Protein AF-A0A139WX53-F1 (afdb_monomer)

Solvent-accessible surface area (backbone atoms only — not comparable to full-atom values): 15415 Å² total; per-residue (Å²): 133,83,80,77,83,77,83,55,66,64,40,50,54,25,38,73,69,61,36,46,62,61,23,41,56,40,48,55,53,53,52,27,56,60,51,75,46,93,62,68,54,36,51,73,47,60,70,60,42,48,61,67,58,52,48,53,56,27,48,53,37,18,66,64,48,62,41,35,20,14,58,67,42,34,31,52,48,29,53,74,42,73,64,38,63,71,58,29,32,41,61,22,60,50,24,59,97,89,40,78,60,54,83,92,70,59,67,67,51,92,86,38,46,60,26,40,34,66,77,69,78,69,76,60,48,70,80,89,76,89,85,73,82,54,60,80,53,95,98,43,83,45,52,55,83,58,59,66,72,57,83,71,64,99,76,71,66,51,51,60,56,46,53,35,51,49,57,55,51,52,57,68,74,50,78,87,67,86,74,58,68,73,72,53,73,68,56,44,50,52,50,42,54,26,49,47,68,66,29,83,41,69,67,54,45,37,51,47,39,38,73,65,65,72,41,58,51,87,80,60,30,58,57,98,45,69,68,44,27,48,46,34,41,49,53,43,26,38,75,70,55,38,48,66,59,53,52,50,40,52,32,70,76,40,74,82,36,66,55,48,73,66,57,63,131

Structure (mmCIF, N/CA/C/O backbone):
data_AF-A0A139WX53-F1
#
_entry.id   AF-A0A139WX53-F1
#
loop_
_atom_site.group_PDB
_atom_site.id
_atom_site.type_symbol
_atom_site.label_atom_id
_atom_site.label_alt_id
_atom_site.label_comp_id
_atom_site.label_asym_id
_atom_site.label_entity_id
_atom_site.label_seq_id
_atom_site.pdbx_PDB_ins_code
_atom_site.Cartn_x
_atom_site.Cartn_y
_atom_site.Cartn_z
_atom_site.occupancy
_atom_site.B_iso_or_equiv
_atom_site.auth_seq_id
_atom_site.auth_comp_id
_atom_site.auth_asym_id
_atom_site.auth_atom_id
_atom_site.pdbx_PDB_model_num
ATOM 1 N N . MET A 1 1 ? -12.225 23.140 19.428 1.00 36.75 1 MET A N 1
ATOM 2 C CA . MET A 1 1 ? -13.019 22.680 18.271 1.00 36.75 1 MET A CA 1
ATOM 3 C C . MET A 1 1 ? -12.835 21.176 18.191 1.00 36.75 1 MET A C 1
ATOM 5 O O . MET A 1 1 ? -11.705 20.725 18.320 1.00 36.75 1 MET A O 1
ATOM 9 N N . THR A 1 2 ? -13.917 20.406 18.138 1.00 49.53 2 THR A N 1
ATOM 10 C CA . THR A 1 2 ? -13.875 18.938 18.060 1.00 49.53 2 THR A CA 1
ATOM 11 C C . THR A 1 2 ? -13.424 18.526 16.664 1.00 49.53 2 THR A C 1
ATOM 13 O O . THR A 1 2 ? -14.024 18.968 15.687 1.00 49.53 2 THR A O 1
ATOM 16 N N . ARG A 1 3 ? -12.358 17.722 16.577 1.00 59.75 3 ARG A N 1
ATOM 17 C CA . ARG A 1 3 ? -11.856 17.143 15.323 1.00 59.75 3 ARG A CA 1
ATOM 18 C C . ARG A 1 3 ? -13.005 16.403 14.635 1.00 59.75 3 ARG A C 1
ATOM 20 O O . ARG A 1 3 ? -13.667 15.588 15.275 1.00 59.75 3 ARG A O 1
ATOM 27 N N . GLN A 1 4 ? -13.281 16.743 13.380 1.00 65.25 4 GLN A N 1
ATOM 28 C CA . GLN A 1 4 ? -14.301 16.053 12.603 1.00 65.25 4 GLN A CA 1
ATOM 29 C C . GLN A 1 4 ? -13.784 14.650 12.284 1.00 65.25 4 GLN A C 1
ATOM 31 O O . GLN A 1 4 ? -12.706 14.503 11.714 1.00 65.25 4 GLN A O 1
ATOM 36 N N . GLU A 1 5 ? -14.529 13.629 12.697 1.00 81.00 5 GLU A N 1
ATOM 37 C CA . GLU A 1 5 ? -14.219 12.242 12.363 1.00 81.00 5 GLU A CA 1
ATOM 38 C C . GLU A 1 5 ? -14.326 12.064 10.843 1.00 81.00 5 GLU A C 1
ATOM 40 O O . GLU A 1 5 ? -15.333 12.429 10.224 1.00 81.00 5 GLU A O 1
ATOM 45 N N . ILE A 1 6 ? -13.249 11.581 10.227 1.00 91.75 6 ILE A N 1
ATOM 46 C CA . ILE A 1 6 ? -13.158 11.437 8.777 1.00 91.75 6 ILE A CA 1
ATOM 47 C C . ILE A 1 6 ? -13.767 10.095 8.379 1.00 91.75 6 ILE A C 1
ATOM 49 O O . ILE A 1 6 ? -13.322 9.041 8.819 1.00 91.75 6 ILE A O 1
ATOM 53 N N . ASP A 1 7 ? -14.788 10.129 7.523 1.00 93.38 7 ASP A N 1
ATOM 54 C CA . ASP A 1 7 ? -15.400 8.914 6.985 1.00 93.38 7 ASP A CA 1
ATOM 55 C C . ASP A 1 7 ? -14.562 8.338 5.832 1.00 93.38 7 ASP A C 1
ATOM 57 O O . ASP A 1 7 ? -14.540 8.877 4.720 1.00 93.38 7 ASP A O 1
ATOM 61 N N . TYR A 1 8 ? -13.907 7.207 6.098 1.00 95.50 8 TYR A N 1
ATOM 62 C CA . TYR A 1 8 ? -13.104 6.459 5.128 1.00 95.50 8 TYR A CA 1
ATOM 63 C C . TYR A 1 8 ? -13.896 5.394 4.351 1.00 95.50 8 TYR A C 1
ATOM 65 O O . TYR A 1 8 ? -13.337 4.743 3.467 1.00 95.50 8 TYR A O 1
ATOM 73 N N . THR A 1 9 ? -15.202 5.231 4.600 1.00 95.31 9 THR A N 1
ATOM 74 C CA . THR A 1 9 ? -16.042 4.170 4.003 1.00 95.31 9 THR A CA 1
ATOM 75 C C . THR A 1 9 ? -16.008 4.176 2.476 1.00 95.31 9 THR A C 1
ATOM 77 O O . THR A 1 9 ? -16.070 3.130 1.827 1.00 95.31 9 THR A O 1
ATOM 80 N N . ARG A 1 10 ? -15.940 5.362 1.860 1.00 97.00 10 ARG A N 1
ATOM 81 C CA . ARG A 1 10 ? -15.857 5.465 0.399 1.00 97.00 10 ARG A CA 1
ATOM 82 C C . ARG A 1 10 ? -14.511 4.971 -0.125 1.00 97.00 10 ARG A C 1
ATOM 84 O O . ARG A 1 10 ? -14.501 4.251 -1.119 1.00 97.00 10 ARG A O 1
ATOM 91 N N . LEU A 1 11 ? -13.413 5.346 0.531 1.00 97.31 11 LEU A N 1
ATOM 92 C CA . LEU A 1 11 ? -12.070 4.901 0.166 1.00 97.31 11 LEU A CA 1
ATOM 93 C C . LEU A 1 11 ? -11.960 3.375 0.288 1.00 97.31 11 LEU A C 1
ATOM 95 O O . LEU A 1 11 ? -11.557 2.720 -0.671 1.00 97.31 11 LEU A O 1
ATOM 99 N N . ASP A 1 12 ? -12.422 2.820 1.408 1.00 94.56 12 ASP A N 1
ATOM 100 C CA . ASP A 1 12 ? -12.493 1.377 1.658 1.00 94.56 12 ASP A CA 1
ATOM 101 C C . ASP A 1 12 ? -13.238 0.629 0.537 1.00 94.56 12 ASP A C 1
ATOM 103 O O . ASP A 1 12 ? -12.678 -0.258 -0.107 1.00 94.56 12 ASP A O 1
ATOM 107 N N . LYS A 1 13 ? -14.459 1.063 0.192 1.00 94.38 13 LYS A N 1
ATOM 108 C CA . LYS A 1 13 ? -15.255 0.455 -0.892 1.00 94.38 13 LYS A CA 1
ATOM 109 C C . LYS A 1 13 ? -14.573 0.523 -2.259 1.00 94.38 13 LYS A C 1
ATOM 111 O O . LYS A 1 13 ? -14.725 -0.399 -3.062 1.00 94.38 13 LYS A O 1
ATOM 116 N N . LEU A 1 14 ? -13.873 1.617 -2.564 1.00 96.12 14 LEU A N 1
ATOM 117 C CA . LEU A 1 14 ? -13.170 1.777 -3.840 1.00 96.12 14 LEU A CA 1
ATOM 118 C C . LEU A 1 14 ? -11.957 0.847 -3.927 1.00 96.12 14 LEU A C 1
ATOM 120 O O . LEU A 1 14 ? -11.764 0.203 -4.960 1.00 96.12 14 LEU A O 1
ATOM 124 N N . LEU A 1 15 ? -11.188 0.737 -2.842 1.00 91.75 15 LEU A N 1
ATOM 125 C CA . LEU A 1 15 ? -10.043 -0.165 -2.747 1.00 91.75 15 LEU A CA 1
ATOM 126 C C . LEU A 1 15 ? -10.478 -1.635 -2.792 1.00 91.75 15 LEU A C 1
ATOM 128 O O . LEU A 1 15 ? -9.936 -2.399 -3.590 1.00 91.75 15 LEU A O 1
ATOM 132 N N . ALA A 1 16 ? -11.525 -2.007 -2.048 1.00 85.12 16 ALA A N 1
ATOM 133 C CA . ALA A 1 16 ? -12.119 -3.345 -2.077 1.00 85.12 16 ALA A CA 1
ATOM 134 C C . ALA A 1 16 ? -12.593 -3.755 -3.480 1.00 85.12 16 ALA A C 1
ATOM 136 O O . ALA A 1 16 ? -12.463 -4.910 -3.882 1.00 85.12 16 ALA A O 1
ATOM 137 N N . ALA A 1 17 ? -13.119 -2.800 -4.250 1.00 90.31 17 ALA A N 1
ATOM 138 C CA . ALA A 1 17 ? -13.552 -3.015 -5.626 1.00 90.31 17 ALA A CA 1
ATOM 139 C C . ALA A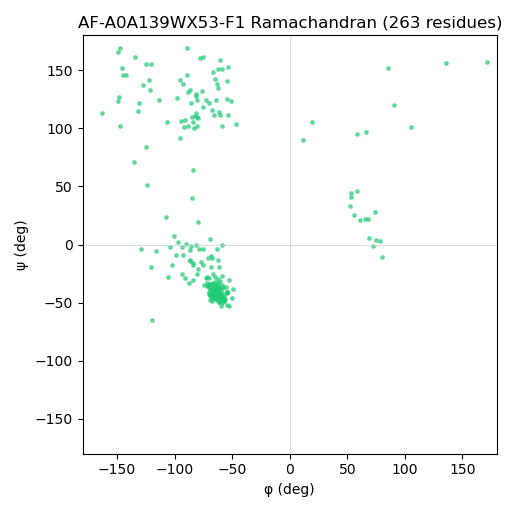 1 17 ? -12.404 -2.978 -6.657 1.00 90.31 17 ALA A C 1
ATOM 141 O O . ALA A 1 17 ? -12.667 -3.101 -7.854 1.00 90.31 17 ALA A O 1
ATOM 142 N N . GLY A 1 18 ? -11.152 -2.756 -6.236 1.00 87.25 18 GLY A N 1
ATOM 143 C CA . GLY A 1 18 ? -10.002 -2.615 -7.133 1.00 87.25 18 GLY A CA 1
ATOM 144 C C . GLY A 1 18 ? -10.072 -1.378 -8.036 1.00 87.25 18 GLY A C 1
ATOM 145 O O . GLY A 1 18 ? -9.441 -1.341 -9.094 1.00 87.25 18 GLY A O 1
ATOM 146 N N . LYS A 1 19 ? -10.846 -0.355 -7.654 1.00 95.75 19 LYS A N 1
ATOM 147 C CA . LYS A 1 19 ? -10.972 0.911 -8.391 1.00 95.75 19 LYS A CA 1
ATOM 148 C C . LYS A 1 19 ? -9.838 1.861 -8.013 1.00 95.75 19 LYS A C 1
ATOM 150 O O . LYS A 1 19 ? -10.062 2.926 -7.448 1.00 95.75 19 LYS A O 1
ATOM 155 N N . TRP A 1 20 ? -8.611 1.462 -8.339 1.00 93.81 20 TRP A N 1
ATOM 156 C CA . TRP A 1 20 ? -7.374 2.112 -7.891 1.00 93.81 20 TRP A CA 1
ATOM 157 C C . TRP A 1 20 ? -7.301 3.608 -8.203 1.00 93.81 20 TRP A C 1
ATOM 159 O O . TRP A 1 20 ? -6.892 4.388 -7.352 1.00 93.81 20 TRP A O 1
ATOM 169 N N . LYS A 1 21 ? -7.748 4.017 -9.394 1.00 93.62 21 LYS A N 1
ATOM 170 C CA . LYS A 1 21 ? -7.779 5.430 -9.794 1.00 93.62 21 LYS A CA 1
ATOM 171 C C . LYS A 1 21 ? -8.763 6.257 -8.968 1.00 93.62 21 LYS A C 1
ATOM 173 O O . LYS A 1 21 ? -8.435 7.349 -8.523 1.00 93.62 21 LYS A O 1
ATOM 178 N N . ASP A 1 22 ? -9.963 5.732 -8.749 1.00 92.00 22 ASP A N 1
ATOM 179 C CA . ASP A 1 22 ? -10.980 6.425 -7.958 1.00 92.00 22 ASP A CA 1
ATOM 180 C C . ASP A 1 22 ? -10.558 6.488 -6.480 1.00 92.00 22 ASP A C 1
ATOM 182 O O . ASP A 1 22 ? -10.771 7.502 -5.817 1.00 92.00 22 ASP A O 1
ATOM 186 N N . ALA A 1 23 ? -9.938 5.418 -5.967 1.00 95.50 23 ALA A N 1
ATOM 187 C CA . ALA A 1 23 ? -9.393 5.356 -4.612 1.00 95.50 23 ALA A CA 1
ATOM 188 C C . ALA A 1 23 ? -8.253 6.363 -4.400 1.00 95.50 23 ALA A C 1
ATOM 190 O O . ALA A 1 23 ? -8.179 7.002 -3.354 1.00 95.50 23 ALA A O 1
ATOM 191 N N . ASP A 1 24 ? -7.388 6.543 -5.396 1.00 94.50 24 ASP A N 1
ATOM 192 C CA . ASP A 1 24 ? -6.322 7.547 -5.388 1.00 94.50 24 ASP A CA 1
ATOM 193 C C . ASP A 1 24 ? -6.888 8.971 -5.266 1.00 94.50 24 ASP A C 1
ATOM 195 O O . ASP A 1 24 ? -6.519 9.728 -4.367 1.00 94.50 24 ASP A O 1
ATOM 199 N N . GLN A 1 25 ? -7.899 9.299 -6.073 1.00 90.75 25 GLN A N 1
ATOM 200 C CA . GLN A 1 25 ? -8.594 10.586 -5.981 1.00 90.75 25 GLN A CA 1
ATOM 201 C C . GLN A 1 25 ? -9.331 10.771 -4.649 1.00 90.75 25 GLN A C 1
ATOM 203 O O . GLN A 1 25 ? -9.354 11.874 -4.098 1.00 90.75 25 GLN A O 1
ATOM 208 N N . GLU A 1 26 ? -9.959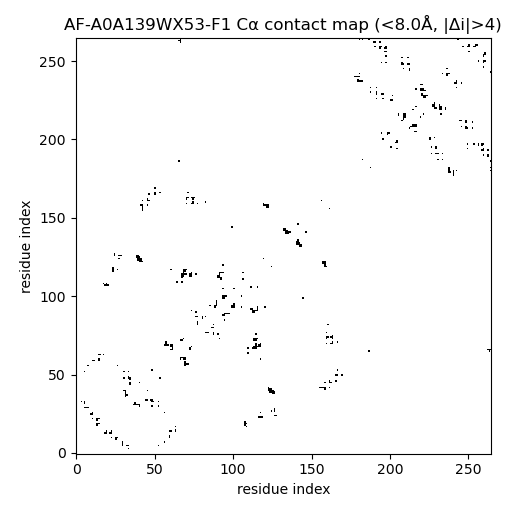 9.716 -4.125 1.00 93.94 26 GLU A N 1
ATOM 209 C CA . GLU A 1 26 ? -10.626 9.764 -2.823 1.00 93.94 26 GLU A CA 1
ATOM 210 C C . GLU A 1 26 ? -9.620 9.935 -1.681 1.00 93.94 26 GLU A C 1
ATOM 212 O O . GLU A 1 26 ? -9.907 10.665 -0.736 1.00 93.94 26 GLU A O 1
ATOM 217 N N . THR A 1 27 ? -8.422 9.356 -1.802 1.00 94.31 27 THR A N 1
ATOM 218 C CA . THR A 1 27 ? -7.328 9.516 -0.833 1.00 94.31 27 THR A CA 1
ATOM 219 C C . THR A 1 27 ? -6.970 10.992 -0.658 1.00 94.31 27 THR A C 1
ATOM 221 O O . THR A 1 27 ? -6.928 11.487 0.467 1.00 94.31 27 THR A O 1
ATOM 224 N N . ILE A 1 28 ? -6.824 11.737 -1.759 1.00 88.44 28 ILE A N 1
ATOM 225 C CA . ILE A 1 28 ? -6.567 13.186 -1.709 1.00 88.44 28 ILE A CA 1
ATOM 226 C C . ILE A 1 28 ? -7.717 13.918 -0.998 1.00 88.44 28 ILE A C 1
ATOM 228 O O . ILE A 1 28 ? -7.476 14.780 -0.154 1.00 88.44 28 ILE A O 1
ATOM 232 N N . LYS A 1 29 ? -8.974 13.553 -1.285 1.00 89.31 29 LYS A N 1
ATOM 233 C CA . LYS A 1 29 ? -10.156 14.184 -0.671 1.00 89.31 29 LYS A CA 1
ATOM 234 C C . LYS A 1 29 ? -10.238 13.948 0.833 1.00 89.31 29 LYS A C 1
ATOM 236 O O . LYS A 1 29 ? -10.573 14.878 1.562 1.00 89.31 29 LYS A O 1
ATOM 241 N N . VAL A 1 30 ? -9.967 12.732 1.309 1.00 92.38 30 VAL A N 1
ATOM 242 C CA . VAL A 1 30 ? -9.995 12.449 2.753 1.00 92.38 30 VAL A CA 1
ATOM 243 C C . VAL A 1 30 ? -8.822 13.108 3.471 1.00 92.38 30 VAL A C 1
ATOM 245 O O . VAL A 1 30 ? -9.025 13.644 4.554 1.00 92.38 30 VAL A O 1
ATOM 248 N N . MET A 1 31 ? -7.639 13.184 2.848 1.00 89.81 31 MET A N 1
ATOM 249 C CA . MET A 1 31 ? -6.496 13.911 3.415 1.00 89.81 31 MET A CA 1
ATOM 250 C C . MET A 1 31 ? -6.774 15.410 3.521 1.00 89.81 31 MET A C 1
ATOM 252 O O . MET A 1 31 ? -6.494 15.993 4.561 1.00 89.81 31 MET A O 1
ATOM 256 N N . LEU A 1 32 ? -7.382 16.016 2.494 1.00 87.62 32 LEU A N 1
ATOM 257 C CA . LEU A 1 32 ? -7.831 17.413 2.512 1.00 87.62 32 LEU A CA 1
ATOM 258 C C . LEU A 1 32 ? -8.815 17.683 3.661 1.00 87.62 32 LEU A C 1
ATOM 260 O O . LEU A 1 32 ? -8.628 18.629 4.421 1.00 87.62 32 LEU A O 1
ATOM 264 N N . LYS A 1 33 ? -9.818 16.813 3.843 1.00 90.19 33 LYS A N 1
ATOM 265 C CA . LYS A 1 33 ? -10.764 16.916 4.967 1.00 90.19 33 LYS A CA 1
ATOM 266 C C . LYS A 1 33 ? -10.076 16.755 6.324 1.00 90.19 33 LYS A C 1
ATOM 268 O O . LYS A 1 33 ? -10.403 17.485 7.251 1.00 90.19 33 LYS A O 1
ATOM 273 N N . ALA A 1 34 ? -9.130 15.824 6.438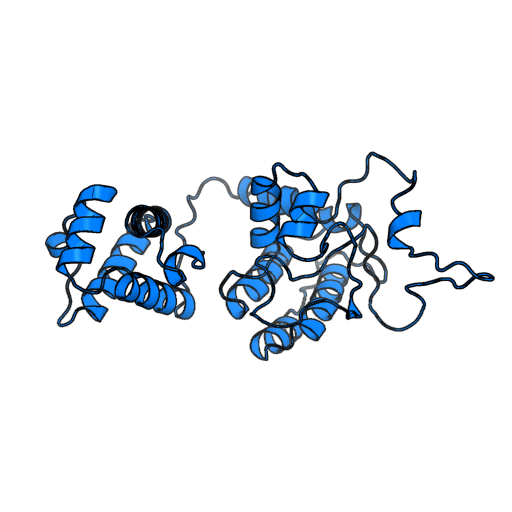 1.00 90.25 34 ALA A N 1
ATOM 274 C CA . ALA A 1 34 ? -8.415 15.547 7.682 1.00 90.25 34 ALA A CA 1
ATOM 275 C C . ALA A 1 34 ? -7.549 16.726 8.154 1.00 90.25 34 ALA A C 1
ATOM 277 O O . ALA A 1 34 ? -7.339 16.886 9.354 1.00 90.25 34 ALA A O 1
ATOM 278 N N . VAL A 1 35 ? -7.080 17.563 7.224 1.00 88.69 35 VAL A N 1
ATOM 279 C CA . VAL A 1 35 ? -6.330 18.794 7.526 1.00 88.69 35 VAL A CA 1
ATOM 280 C C . VAL A 1 35 ? -7.191 20.064 7.444 1.00 88.69 35 VAL A C 1
ATOM 282 O O . VAL A 1 35 ? -6.650 21.158 7.542 1.00 88.69 35 VAL A O 1
ATOM 285 N N . ASP A 1 36 ? -8.512 19.926 7.271 1.00 86.62 36 ASP A N 1
ATOM 286 C CA . ASP A 1 36 ? -9.491 21.019 7.123 1.00 86.62 36 ASP A CA 1
ATOM 287 C C . ASP A 1 36 ? -9.141 22.042 6.018 1.00 86.62 36 ASP A C 1
ATOM 289 O O . ASP A 1 36 ? -9.237 23.259 6.183 1.00 86.62 36 ASP A O 1
ATOM 293 N N . ILE A 1 37 ? -8.711 21.542 4.853 1.00 81.00 37 ILE A N 1
ATOM 294 C CA . ILE A 1 37 ? -8.357 22.354 3.678 1.00 81.00 37 ILE A CA 1
ATOM 295 C C . ILE A 1 37 ? -9.201 21.928 2.481 1.00 81.00 37 ILE A C 1
ATOM 297 O O . ILE A 1 37 ? -9.458 20.750 2.258 1.00 81.00 37 ILE A O 1
ATOM 301 N N . GLN A 1 38 ? -9.633 22.895 1.669 1.00 70.81 38 GLN A N 1
ATOM 302 C CA . GLN A 1 38 ? -10.570 22.629 0.570 1.00 70.81 38 GLN A CA 1
ATOM 303 C C . GLN A 1 38 ? -9.905 22.304 -0.769 1.00 70.81 38 GLN A C 1
ATOM 305 O O . GLN A 1 38 ? -10.494 21.598 -1.582 1.00 70.81 38 GLN A O 1
ATOM 310 N N . ASN A 1 39 ? -8.704 22.831 -1.015 1.00 66.38 39 ASN A N 1
ATOM 311 C CA . ASN A 1 39 ? -8.174 22.901 -2.376 1.00 66.38 39 ASN A CA 1
ATOM 312 C C . ASN A 1 39 ? -6.869 22.142 -2.549 1.00 66.38 39 ASN A C 1
ATOM 314 O O . ASN A 1 39 ? -6.811 21.204 -3.335 1.00 66.38 39 ASN A O 1
ATOM 318 N N . LEU A 1 40 ? -5.813 22.589 -1.872 1.00 67.94 40 LEU A N 1
ATOM 319 C CA . LEU A 1 40 ? -4.461 22.215 -2.244 1.00 67.94 40 LEU A CA 1
ATOM 320 C C . LEU A 1 40 ? -3.680 21.760 -1.029 1.00 67.94 40 LEU A C 1
ATOM 322 O O . LEU A 1 40 ? -3.417 22.550 -0.131 1.00 67.94 40 LEU A O 1
ATOM 326 N N . LEU A 1 41 ? -3.315 20.483 -1.036 1.00 70.69 41 LEU A N 1
ATOM 327 C CA . LEU A 1 41 ? -2.513 19.880 0.014 1.00 70.69 41 LEU A CA 1
ATOM 328 C C . LEU A 1 41 ? -1.039 20.237 -0.224 1.00 70.69 41 LEU A C 1
ATOM 330 O O . LEU A 1 41 ? -0.434 19.757 -1.187 1.00 70.69 41 LEU A O 1
ATOM 334 N N . SER A 1 42 ? -0.470 21.089 0.626 1.00 72.31 42 SER A N 1
ATOM 335 C CA . SER A 1 42 ? 0.963 21.382 0.626 1.00 72.31 42 SER A CA 1
ATOM 336 C C . SER A 1 42 ? 1.736 20.423 1.539 1.00 72.31 42 SER A C 1
ATOM 338 O O . SER A 1 42 ? 1.171 19.687 2.353 1.00 72.31 42 SER A O 1
ATOM 340 N N . SER A 1 43 ? 3.066 20.453 1.445 1.00 73.81 43 SER A N 1
ATOM 341 C CA . SER A 1 43 ? 3.945 19.735 2.374 1.00 73.81 43 SER A CA 1
ATOM 342 C C . SER A 1 43 ? 3.768 20.191 3.830 1.00 73.81 43 SER A C 1
ATOM 344 O O . SER A 1 43 ? 3.906 19.374 4.736 1.00 73.81 43 SER A O 1
ATOM 346 N N . ALA A 1 44 ? 3.423 21.460 4.070 1.00 76.94 44 ALA A N 1
ATOM 347 C CA . ALA A 1 44 ? 3.156 21.978 5.411 1.00 76.94 44 ALA A CA 1
ATOM 348 C C . ALA A 1 44 ? 1.826 21.455 5.977 1.00 76.94 44 ALA A C 1
ATOM 350 O O . ALA A 1 44 ? 1.736 21.146 7.163 1.00 76.94 44 ALA A O 1
ATOM 351 N N . ASP A 1 45 ? 0.812 21.291 5.130 1.00 81.62 45 ASP A N 1
ATOM 352 C CA . ASP A 1 45 ? -0.500 20.788 5.550 1.00 81.62 45 ASP A CA 1
ATOM 353 C C . ASP A 1 45 ? -0.434 19.313 5.940 1.00 81.62 45 ASP A C 1
ATOM 355 O O . ASP A 1 45 ? -1.039 18.889 6.921 1.00 81.62 45 ASP A O 1
ATOM 359 N N . LEU A 1 46 ? 0.400 18.534 5.247 1.00 82.50 46 LEU A N 1
ATOM 360 C CA . LEU A 1 46 ? 0.670 17.142 5.604 1.00 82.50 46 LEU A CA 1
ATOM 361 C C . LEU A 1 46 ? 1.236 16.969 7.018 1.00 82.50 46 LEU A C 1
ATOM 363 O O . LEU A 1 46 ? 1.013 15.927 7.634 1.00 82.50 46 LEU A O 1
ATOM 367 N N . LEU A 1 47 ? 1.933 17.972 7.562 1.00 84.12 47 LEU A N 1
ATOM 368 C CA . LEU A 1 47 ? 2.389 17.934 8.953 1.00 84.12 47 LEU A CA 1
ATOM 369 C C . LEU A 1 47 ? 1.219 17.988 9.943 1.00 84.12 47 LEU A C 1
ATOM 371 O O . LEU A 1 47 ? 1.356 17.453 11.043 1.00 84.12 47 LEU A O 1
ATOM 375 N N . GLN A 1 48 ? 0.075 18.556 9.553 1.00 87.31 48 GLN A N 1
ATOM 376 C CA . GLN A 1 48 ? -1.129 18.665 10.383 1.00 87.31 48 GLN A CA 1
ATOM 377 C C . GLN A 1 48 ? -2.005 17.409 10.348 1.00 87.31 48 GLN A C 1
ATOM 379 O O . GLN A 1 48 ? -2.816 17.218 11.252 1.00 87.31 48 GLN A O 1
ATOM 384 N N . LEU A 1 49 ? -1.827 16.534 9.348 1.00 89.06 49 LEU A N 1
ATOM 385 C CA . LEU A 1 49 ? -2.539 15.257 9.276 1.00 89.06 49 LEU A CA 1
ATOM 386 C C . LEU A 1 49 ? -2.319 14.480 10.586 1.00 89.06 49 LEU A C 1
ATOM 388 O O . LEU A 1 49 ? -1.234 14.521 11.156 1.00 89.06 49 LEU A O 1
ATOM 392 N N . SER A 1 50 ? -3.309 13.794 11.139 1.00 92.38 50 SER A N 1
ATOM 393 C CA . SER A 1 50 ? -3.045 13.034 12.367 1.00 92.38 50 SER A CA 1
ATOM 394 C C . SER A 1 50 ? -2.317 11.720 12.051 1.00 92.38 50 SER A C 1
ATOM 396 O O . SER A 1 50 ? -2.354 11.224 10.922 1.00 92.38 50 SER A O 1
ATOM 398 N N . CYS A 1 51 ? -1.669 11.126 13.055 1.00 90.50 51 CYS A N 1
ATOM 399 C CA . CYS A 1 51 ? -1.113 9.780 12.912 1.00 90.50 51 CYS A CA 1
ATOM 400 C C . CYS A 1 51 ? -2.194 8.727 12.662 1.00 90.50 51 CYS A C 1
ATOM 402 O O . CYS A 1 51 ? -1.985 7.813 11.877 1.00 90.50 51 CYS A O 1
ATOM 404 N N . GLU A 1 52 ? -3.353 8.885 13.295 1.00 91.44 52 GLU A N 1
ATOM 405 C CA . GLU A 1 52 ? -4.506 7.998 13.151 1.00 91.44 52 GLU A CA 1
ATOM 406 C C . GLU A 1 52 ? -5.060 8.011 11.721 1.00 91.44 52 GLU A C 1
ATOM 408 O O . GLU A 1 52 ? -5.259 6.955 11.124 1.00 91.44 52 GLU A O 1
ATOM 413 N N . ASP A 1 53 ? -5.230 9.198 11.136 1.00 94.00 53 ASP A N 1
ATOM 414 C CA . ASP A 1 53 ? -5.724 9.358 9.765 1.00 94.00 53 ASP A CA 1
ATOM 415 C C . ASP A 1 53 ? -4.719 8.801 8.757 1.00 94.00 53 ASP A C 1
ATOM 417 O O . ASP A 1 53 ? -5.078 8.039 7.859 1.00 94.00 53 ASP A O 1
ATOM 421 N N . LEU A 1 54 ? -3.435 9.141 8.927 1.00 93.56 54 LEU A N 1
ATOM 422 C CA . LEU A 1 54 ? -2.373 8.646 8.058 1.00 93.56 54 LEU A CA 1
ATOM 423 C C . LEU A 1 54 ? -2.256 7.118 8.125 1.00 93.56 54 LEU A C 1
ATOM 425 O O . LEU A 1 54 ? -2.106 6.477 7.085 1.00 93.56 54 LEU A O 1
ATOM 429 N N . HIS A 1 55 ? -2.354 6.540 9.324 1.00 93.25 55 HIS A N 1
ATOM 430 C CA . HIS A 1 55 ? -2.318 5.095 9.517 1.00 93.25 55 HIS A CA 1
ATOM 431 C C . HIS A 1 55 ? -3.537 4.412 8.897 1.00 93.25 55 HIS A C 1
ATOM 433 O O . HIS A 1 55 ? -3.369 3.436 8.176 1.00 93.25 55 HIS A O 1
ATOM 439 N N . THR A 1 56 ? -4.737 4.964 9.091 1.00 94.12 56 THR A N 1
ATOM 440 C CA . THR A 1 56 ? -5.979 4.418 8.520 1.00 94.12 56 THR A CA 1
ATOM 441 C C . THR A 1 56 ? -5.913 4.371 6.995 1.00 94.12 56 THR A C 1
ATOM 443 O O . THR A 1 56 ? -6.213 3.349 6.380 1.00 94.12 56 THR A O 1
ATOM 446 N N . ILE A 1 57 ? -5.471 5.464 6.365 1.00 95.81 57 ILE A N 1
ATOM 447 C CA . ILE A 1 57 ? -5.311 5.522 4.908 1.00 95.81 57 ILE A CA 1
ATOM 448 C C . ILE A 1 57 ? -4.261 4.506 4.443 1.00 95.81 57 ILE A C 1
ATOM 450 O O . ILE A 1 57 ? -4.505 3.764 3.491 1.00 95.81 57 ILE A O 1
ATOM 454 N N . ASP A 1 58 ? -3.102 4.464 5.101 1.00 95.38 58 ASP A N 1
ATOM 455 C CA . ASP A 1 58 ? -2.024 3.542 4.746 1.00 95.38 58 ASP A CA 1
ATOM 456 C C . ASP A 1 58 ? -2.445 2.072 4.866 1.00 95.38 58 ASP A C 1
ATOM 458 O O . ASP A 1 58 ? -2.188 1.275 3.964 1.00 95.38 58 ASP A O 1
ATOM 462 N N . GLU A 1 59 ? -3.129 1.721 5.952 1.00 90.75 59 GLU A N 1
ATOM 463 C CA . GLU A 1 59 ? -3.607 0.371 6.222 1.00 90.75 59 GLU A CA 1
ATOM 464 C C . GLU A 1 59 ? -4.623 -0.085 5.172 1.00 90.75 59 GLU A C 1
ATOM 466 O O . GLU A 1 59 ? -4.486 -1.180 4.629 1.00 90.75 59 GLU A O 1
ATOM 471 N N . LEU A 1 60 ? -5.585 0.768 4.801 1.00 93.38 60 LEU A N 1
ATOM 472 C CA . LEU A 1 60 ? -6.532 0.463 3.727 1.00 93.38 60 LEU A CA 1
ATOM 473 C C . LEU A 1 60 ? -5.800 0.150 2.413 1.00 93.38 60 LEU A C 1
ATOM 475 O O . LEU A 1 60 ? -6.070 -0.869 1.770 1.00 93.38 60 LEU A O 1
ATOM 479 N N . TRP A 1 61 ? -4.840 0.992 2.022 1.00 96.50 61 TRP A N 1
ATOM 480 C CA . TRP A 1 61 ? -4.059 0.769 0.806 1.00 96.50 61 TRP A CA 1
ATOM 481 C C . TRP A 1 61 ? -3.249 -0.523 0.866 1.00 96.50 61 TRP A C 1
ATOM 483 O O . TRP A 1 61 ? -3.280 -1.296 -0.097 1.00 96.50 61 TRP A O 1
ATOM 493 N N . ARG A 1 62 ? -2.570 -0.805 1.981 1.00 93.12 62 ARG A N 1
ATOM 494 C CA . ARG A 1 62 ? -1.795 -2.042 2.151 1.00 93.12 62 ARG A CA 1
ATOM 495 C C . ARG A 1 62 ? -2.686 -3.278 2.135 1.00 93.12 62 ARG A C 1
ATOM 497 O O . ARG A 1 62 ? -2.370 -4.228 1.421 1.00 93.12 62 ARG A O 1
ATOM 504 N N . ASN A 1 63 ? -3.815 -3.257 2.837 1.00 81.56 63 ASN A N 1
ATOM 505 C CA . ASN A 1 63 ? -4.706 -4.408 2.968 1.00 81.56 63 ASN A CA 1
ATOM 506 C C . ASN A 1 63 ? -5.256 -4.863 1.613 1.00 81.56 63 ASN A C 1
ATOM 508 O O . ASN A 1 63 ? -5.154 -6.040 1.267 1.00 81.56 63 ASN A O 1
ATOM 512 N N . TYR A 1 64 ? -5.781 -3.935 0.809 1.00 83.75 64 TYR A N 1
ATOM 513 C CA . TYR A 1 64 ? -6.376 -4.286 -0.484 1.00 83.75 64 TYR A CA 1
ATOM 514 C C . TYR A 1 64 ? -5.346 -4.511 -1.595 1.00 83.75 64 TYR A C 1
ATOM 516 O O . TYR A 1 64 ? -5.648 -5.172 -2.590 1.00 83.75 64 TYR A O 1
ATOM 524 N N . SER A 1 65 ? -4.128 -3.981 -1.445 1.00 81.12 65 SER A N 1
ATOM 525 C CA . SER A 1 65 ? -3.046 -4.152 -2.423 1.00 81.12 65 SER A CA 1
ATOM 526 C C . SER A 1 65 ? -2.067 -5.276 -2.095 1.00 81.12 65 SER A C 1
ATOM 528 O O . SER A 1 65 ? -1.106 -5.469 -2.843 1.00 81.12 65 SER A O 1
ATOM 530 N N . TYR A 1 66 ? -2.286 -6.013 -1.003 1.00 81.44 66 TYR A N 1
ATOM 531 C CA . TYR A 1 66 ? -1.361 -7.034 -0.502 1.00 81.44 66 TYR A CA 1
ATOM 532 C C . TYR A 1 66 ? 0.032 -6.458 -0.191 1.00 81.44 66 TYR A C 1
ATOM 534 O O . TYR A 1 66 ? 1.057 -6.968 -0.639 1.00 81.44 66 TYR A O 1
ATOM 542 N N . GLY A 1 67 ? 0.057 -5.314 0.498 1.00 79.44 67 GLY A N 1
ATOM 543 C CA . GLY A 1 67 ? 1.268 -4.587 0.892 1.00 79.44 67 GLY A CA 1
ATOM 544 C C . GLY A 1 67 ? 2.001 -3.882 -0.256 1.00 79.44 67 GLY A C 1
ATOM 545 O O . GLY A 1 67 ? 3.017 -3.219 -0.032 1.00 79.44 67 GLY A O 1
ATOM 546 N N . ARG A 1 68 ? 1.514 -3.994 -1.499 1.00 92.00 68 ARG A N 1
ATOM 547 C CA . ARG A 1 68 ? 2.188 -3.428 -2.678 1.00 92.00 68 ARG A CA 1
ATOM 548 C C . ARG A 1 68 ? 2.097 -1.911 -2.739 1.00 92.00 68 ARG A C 1
ATOM 550 O O . ARG A 1 68 ? 3.017 -1.282 -3.255 1.00 92.00 68 ARG A O 1
ATOM 557 N N . PHE A 1 69 ? 1.005 -1.336 -2.254 1.00 95.62 69 PHE A N 1
ATOM 558 C CA . PHE A 1 69 ? 0.705 0.093 -2.269 1.00 95.62 69 PHE A CA 1
ATOM 559 C C . PHE A 1 69 ? 0.512 0.606 -0.841 1.00 95.62 69 PHE A C 1
ATOM 561 O O . PHE A 1 69 ? 0.178 -0.166 0.055 1.00 95.62 69 PHE A O 1
ATOM 568 N N . GLY A 1 70 ? 0.729 1.904 -0.642 1.00 95.00 70 GLY A N 1
ATOM 569 C CA . GLY A 1 70 ? 0.681 2.547 0.674 1.00 95.00 70 GLY A CA 1
ATOM 570 C C . GLY A 1 70 ? 1.838 3.520 0.893 1.00 95.00 70 GLY A C 1
ATOM 571 O O . GLY A 1 70 ? 2.900 3.408 0.272 1.00 95.00 70 GLY A O 1
ATOM 572 N N . PHE A 1 71 ? 1.637 4.478 1.793 1.00 94.88 71 PHE A N 1
ATOM 573 C CA . PHE A 1 71 ? 2.634 5.484 2.150 1.00 94.88 71 PHE A CA 1
ATOM 574 C C . PHE A 1 71 ? 3.803 4.893 2.938 1.00 94.88 71 PHE A C 1
ATOM 576 O O . PHE A 1 71 ? 4.935 5.320 2.735 1.00 94.88 71 PHE A O 1
ATOM 583 N N . SER A 1 72 ? 3.573 3.888 3.782 1.00 93.50 72 SER A N 1
ATOM 584 C CA . SER A 1 72 ? 4.632 3.154 4.483 1.00 93.50 72 SER A CA 1
ATOM 585 C C . SER A 1 72 ? 5.492 2.345 3.511 1.00 93.50 72 SER A C 1
ATOM 587 O O . SER A 1 72 ? 6.723 2.386 3.590 1.00 93.50 72 SER A O 1
ATOM 589 N N . THR A 1 73 ? 4.872 1.707 2.514 1.00 92.56 73 THR A N 1
ATOM 590 C CA . THR A 1 73 ? 5.582 1.039 1.415 1.00 92.56 73 THR A CA 1
ATOM 591 C C . THR A 1 73 ? 6.437 2.032 0.629 1.00 92.56 73 THR A C 1
ATOM 593 O O . THR A 1 73 ? 7.616 1.770 0.385 1.00 92.56 73 THR A O 1
ATOM 596 N N . GLN A 1 74 ? 5.891 3.200 0.279 1.00 94.94 74 GLN A N 1
ATOM 597 C CA . GLN A 1 74 ? 6.655 4.260 -0.382 1.00 94.94 74 GLN A CA 1
ATOM 598 C C . GLN A 1 74 ? 7.786 4.803 0.495 1.00 94.94 74 GLN A C 1
ATOM 600 O O . GLN A 1 74 ? 8.898 4.982 0.004 1.00 94.94 74 GLN A O 1
ATOM 605 N N . ALA A 1 75 ? 7.537 5.032 1.785 1.00 91.94 75 ALA A N 1
ATOM 606 C CA . ALA A 1 75 ? 8.532 5.536 2.723 1.00 91.94 75 ALA A CA 1
ATOM 607 C C . ALA A 1 75 ? 9.719 4.576 2.836 1.00 91.94 75 ALA A C 1
ATOM 609 O O . ALA A 1 75 ? 10.867 5.009 2.747 1.00 91.94 75 ALA A O 1
ATOM 610 N N . ARG A 1 76 ? 9.462 3.267 2.940 1.00 93.25 76 ARG A N 1
ATOM 611 C CA . ARG A 1 76 ? 10.512 2.241 2.931 1.00 93.25 76 ARG A CA 1
ATOM 612 C C . ARG A 1 76 ? 11.338 2.286 1.645 1.00 93.25 76 ARG A C 1
ATOM 614 O O . ARG A 1 76 ? 12.561 2.367 1.720 1.00 93.25 76 ARG A O 1
ATOM 621 N N . LEU A 1 77 ? 10.690 2.301 0.478 1.00 88.44 77 LEU A N 1
ATOM 622 C CA . LEU A 1 77 ? 11.387 2.390 -0.813 1.00 88.44 77 LEU A CA 1
ATOM 623 C C . LEU A 1 77 ? 12.207 3.680 -0.932 1.00 88.44 77 LEU A C 1
ATOM 625 O O . LEU A 1 77 ? 13.319 3.670 -1.449 1.00 88.44 77 LEU A O 1
ATOM 629 N N . PHE A 1 78 ? 11.692 4.793 -0.414 1.00 88.75 78 PHE A N 1
ATOM 630 C CA . PHE A 1 78 ? 12.414 6.059 -0.394 1.00 88.75 78 PHE A CA 1
ATOM 631 C C . PHE A 1 78 ? 13.680 5.985 0.475 1.00 88.75 78 PHE A C 1
ATOM 633 O O . PHE A 1 78 ? 14.712 6.535 0.092 1.00 88.75 78 PHE A O 1
ATOM 640 N N . GLN A 1 79 ? 13.646 5.272 1.607 1.00 86.25 79 GLN A N 1
ATOM 641 C CA . GLN A 1 79 ? 14.839 5.015 2.428 1.00 86.25 79 GLN A CA 1
ATOM 642 C C . GLN A 1 79 ? 15.844 4.095 1.724 1.00 86.25 79 GLN A C 1
ATOM 644 O O . GLN A 1 79 ? 17.041 4.381 1.746 1.00 86.25 79 GLN A O 1
ATOM 649 N N . GLU A 1 80 ? 15.372 3.023 1.080 1.00 88.44 80 GLU A N 1
ATOM 650 C CA . GLU A 1 80 ? 16.208 2.086 0.311 1.00 88.44 80 GLU A CA 1
ATOM 651 C C . GLU A 1 80 ? 16.962 2.807 -0.819 1.00 88.44 80 GLU A C 1
ATOM 653 O O . GLU A 1 80 ? 18.156 2.583 -1.020 1.00 88.44 80 GLU A O 1
ATOM 658 N N . GLU A 1 81 ? 16.309 3.773 -1.468 1.00 88.69 81 GLU A N 1
ATOM 659 C CA . GLU A 1 81 ? 16.910 4.657 -2.474 1.00 88.69 81 GLU A CA 1
ATOM 660 C C . GLU A 1 81 ? 17.733 5.808 -1.865 1.00 88.69 81 GLU A C 1
ATOM 662 O O . GLU A 1 81 ? 17.992 6.822 -2.516 1.00 88.69 81 GLU A O 1
ATOM 667 N N . ARG A 1 82 ? 18.153 5.687 -0.597 1.00 84.62 82 ARG A N 1
ATOM 668 C CA . ARG A 1 82 ? 18.954 6.677 0.150 1.00 84.62 82 ARG A CA 1
ATOM 669 C C . ARG A 1 82 ? 18.351 8.083 0.125 1.00 84.62 82 ARG A C 1
ATOM 671 O O . ARG A 1 82 ? 19.080 9.075 0.129 1.00 84.62 82 ARG A O 1
ATOM 678 N N . LYS A 1 83 ? 17.019 8.167 0.092 1.00 79.62 83 LYS A N 1
ATOM 679 C CA . LYS A 1 83 ? 16.239 9.408 -0.017 1.00 79.62 83 LYS A CA 1
ATOM 680 C C . LYS A 1 83 ? 16.511 10.201 -1.302 1.00 79.62 83 LYS A C 1
ATOM 682 O O . LYS A 1 83 ? 16.218 11.395 -1.372 1.00 79.62 83 LYS A O 1
ATOM 687 N N . VAL A 1 84 ? 17.043 9.556 -2.343 1.00 82.38 84 VAL A N 1
ATOM 688 C CA . VAL A 1 84 ? 17.214 10.168 -3.664 1.00 82.38 84 VAL A CA 1
ATOM 689 C C . VAL A 1 84 ? 15.877 10.121 -4.402 1.00 82.38 84 VAL A C 1
ATOM 691 O O . VAL A 1 84 ? 15.472 9.090 -4.934 1.00 82.38 84 VAL A O 1
ATOM 694 N N . TYR A 1 85 ? 15.182 11.262 -4.444 1.00 81.88 85 TYR A N 1
ATOM 695 C CA . TYR A 1 85 ? 13.821 11.373 -4.987 1.00 81.88 85 TYR A CA 1
ATOM 696 C C . TYR A 1 85 ? 13.677 10.845 -6.419 1.00 81.88 85 TYR A C 1
ATOM 698 O O . TYR A 1 85 ? 12.714 10.148 -6.727 1.00 81.88 85 TYR A O 1
ATOM 706 N N . TYR A 1 86 ? 14.646 11.138 -7.285 1.00 82.12 86 TYR A N 1
ATOM 707 C CA . TYR A 1 86 ? 14.632 10.703 -8.681 1.00 82.12 86 TYR A CA 1
ATOM 708 C C . TYR A 1 86 ? 14.691 9.180 -8.831 1.00 82.12 86 TYR A C 1
ATOM 710 O O . TYR A 1 86 ? 13.912 8.636 -9.612 1.00 82.12 86 TYR A O 1
ATOM 718 N N . ASN A 1 87 ? 15.548 8.512 -8.054 1.00 85.50 87 ASN A N 1
ATOM 719 C CA . ASN A 1 87 ? 15.671 7.054 -8.053 1.00 85.50 87 ASN A CA 1
ATOM 720 C C . ASN A 1 87 ? 14.408 6.406 -7.485 1.00 85.50 87 ASN A C 1
ATOM 722 O O . ASN A 1 87 ? 13.876 5.468 -8.067 1.00 85.50 87 ASN A O 1
ATOM 726 N N . PHE A 1 88 ? 13.874 6.962 -6.393 1.00 88.12 88 PHE A N 1
ATOM 727 C CA . PHE A 1 88 ? 12.588 6.540 -5.843 1.00 88.12 88 PHE A CA 1
ATOM 728 C C . PHE A 1 88 ? 11.468 6.635 -6.884 1.00 88.12 88 PHE A C 1
ATOM 730 O O . PHE A 1 88 ? 10.722 5.676 -7.064 1.00 88.12 88 PHE A O 1
ATOM 737 N N . CYS A 1 89 ? 11.374 7.751 -7.612 1.00 86.69 89 CYS A N 1
ATOM 738 C CA . CYS A 1 89 ? 10.352 7.932 -8.641 1.00 86.69 89 CYS A CA 1
ATOM 739 C C . CYS A 1 89 ? 10.502 6.934 -9.797 1.00 86.69 89 CYS A C 1
ATOM 741 O O . CYS A 1 89 ? 9.493 6.484 -10.333 1.00 86.69 89 CYS A O 1
ATOM 743 N N . GLU A 1 90 ? 11.723 6.551 -10.174 1.00 89.56 90 GLU A N 1
ATOM 744 C CA . GLU A 1 90 ? 11.942 5.460 -11.136 1.00 89.56 90 GLU A CA 1
ATOM 745 C C . GLU A 1 90 ? 11.533 4.103 -10.548 1.00 89.56 90 GLU A C 1
ATOM 747 O O . GLU A 1 90 ? 10.839 3.323 -11.200 1.00 89.56 90 GLU A O 1
ATOM 752 N N . ARG A 1 91 ? 11.877 3.848 -9.281 1.00 93.00 91 ARG A N 1
ATOM 753 C CA . ARG A 1 91 ? 11.566 2.608 -8.560 1.00 93.00 91 ARG A CA 1
ATOM 754 C C . ARG A 1 91 ? 10.065 2.342 -8.454 1.00 93.00 91 ARG A C 1
ATOM 756 O O . ARG A 1 91 ? 9.639 1.207 -8.662 1.00 93.00 91 ARG A O 1
ATOM 763 N N . VAL A 1 92 ? 9.274 3.372 -8.155 1.00 94.38 92 VAL A N 1
ATOM 764 C CA . VAL A 1 92 ? 7.807 3.269 -8.076 1.00 94.38 92 VAL A CA 1
ATOM 765 C C . VAL A 1 92 ? 7.127 3.454 -9.435 1.00 94.38 92 VAL A C 1
ATOM 767 O O . VAL A 1 92 ? 5.908 3.346 -9.528 1.00 94.38 92 VAL A O 1
ATOM 770 N N . GLY A 1 93 ? 7.884 3.711 -10.505 1.00 92.31 93 GLY A N 1
ATOM 771 C CA . GLY A 1 93 ? 7.360 3.855 -11.863 1.00 92.31 93 GLY A CA 1
ATOM 772 C C . GLY A 1 93 ? 6.618 5.163 -12.130 1.00 92.31 93 GLY A C 1
ATOM 773 O O . GLY A 1 93 ? 5.724 5.181 -12.964 1.00 92.31 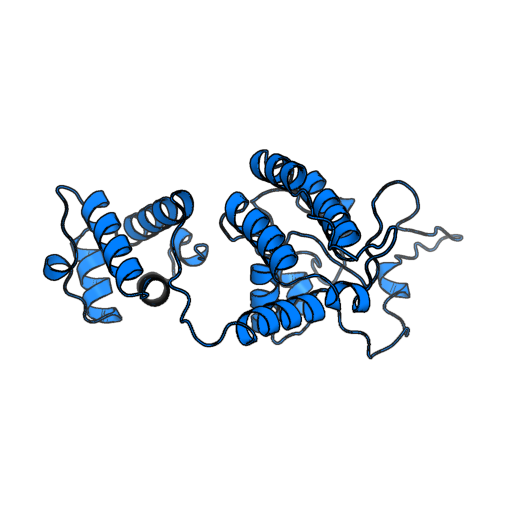93 GLY A O 1
ATOM 774 N N . TRP A 1 94 ? 6.953 6.246 -11.427 1.00 90.50 94 TRP A N 1
ATOM 775 C CA . TRP A 1 94 ? 6.530 7.615 -11.771 1.00 90.50 94 TRP A CA 1
ATOM 776 C C . TRP A 1 94 ? 7.488 8.284 -12.766 1.00 90.50 94 TRP A C 1
ATOM 778 O O . TRP A 1 94 ? 7.160 9.304 -13.375 1.00 90.50 94 TRP A O 1
ATOM 788 N N . ARG A 1 95 ? 8.673 7.693 -12.953 1.00 87.00 95 ARG A N 1
ATOM 789 C CA . ARG A 1 95 ? 9.613 8.022 -14.024 1.00 87.00 95 ARG A CA 1
ATOM 790 C C . ARG A 1 95 ? 10.000 6.768 -14.782 1.00 87.00 95 ARG A C 1
ATOM 792 O O . ARG A 1 95 ? 10.263 5.734 -14.175 1.00 87.00 95 ARG A O 1
ATOM 799 N N . VAL A 1 96 ? 10.054 6.868 -16.102 1.00 85.25 96 VAL A N 1
ATOM 800 C CA . VAL A 1 96 ? 10.464 5.773 -16.982 1.00 85.25 96 VAL A CA 1
ATOM 801 C C . VAL A 1 96 ? 11.507 6.321 -17.942 1.00 85.25 96 VAL A C 1
ATOM 803 O O . VAL A 1 96 ? 11.242 7.278 -18.661 1.00 85.25 96 VAL A O 1
ATOM 806 N N . ASN A 1 97 ? 12.704 5.729 -17.939 1.00 85.69 97 ASN A N 1
ATOM 807 C CA . ASN A 1 97 ? 13.836 6.161 -18.768 1.00 85.69 97 ASN A CA 1
ATOM 808 C C . ASN A 1 97 ? 14.176 7.657 -18.605 1.00 85.69 97 ASN A C 1
ATOM 810 O O . ASN A 1 97 ? 14.446 8.350 -19.582 1.00 85.69 97 ASN A O 1
ATOM 814 N N . GLY A 1 98 ? 14.135 8.167 -17.370 1.00 78.31 98 GLY A N 1
ATOM 815 C CA . GLY A 1 98 ? 14.406 9.572 -17.062 1.00 78.31 98 GLY A CA 1
ATOM 816 C C . GLY A 1 98 ? 13.247 10.546 -17.317 1.00 78.31 98 GLY A C 1
ATOM 817 O O . GLY A 1 98 ? 13.314 11.677 -16.828 1.00 78.31 98 GLY A O 1
ATOM 818 N N . GLU A 1 99 ? 12.173 10.122 -17.986 1.00 79.88 99 GLU A N 1
ATOM 819 C CA . GLU A 1 99 ? 11.004 10.957 -18.273 1.00 79.88 99 GLU A CA 1
ATOM 820 C C . GLU A 1 99 ? 9.898 10.772 -17.233 1.00 79.88 99 GLU A C 1
ATOM 822 O O . GLU A 1 99 ? 9.632 9.665 -16.761 1.00 79.88 99 GLU A O 1
ATOM 827 N N . TRP A 1 100 ? 9.235 11.871 -16.876 1.00 79.56 100 TRP A N 1
ATOM 828 C CA . TRP A 1 100 ? 8.062 11.851 -16.008 1.00 79.56 100 TRP A CA 1
ATOM 829 C C . TRP A 1 100 ? 6.837 11.367 -16.778 1.00 79.56 100 TRP A C 1
ATOM 831 O O . TRP A 1 100 ? 6.536 11.889 -17.851 1.00 79.56 100 TRP A O 1
ATOM 841 N N . ILE A 1 101 ? 6.096 10.421 -16.202 1.00 81.50 101 ILE A N 1
ATOM 842 C CA . ILE A 1 101 ? 4.805 10.015 -16.762 1.00 81.50 101 ILE A CA 1
ATOM 843 C C . ILE A 1 101 ? 3.679 10.822 -16.116 1.00 81.50 101 ILE A C 1
ATOM 845 O O . ILE A 1 101 ? 3.685 11.080 -14.914 1.00 81.50 101 ILE A O 1
ATOM 849 N N . GLY A 1 102 ? 2.711 11.255 -16.920 1.00 75.81 102 GLY A N 1
ATOM 850 C CA . GLY A 1 102 ? 1.554 11.991 -16.418 1.00 75.81 102 GLY A CA 1
ATOM 851 C C . GLY A 1 102 ? 0.552 11.082 -15.705 1.00 75.81 102 GLY A C 1
ATOM 852 O O . GLY A 1 102 ? 0.495 9.881 -15.961 1.00 75.81 102 GLY A O 1
ATOM 853 N N . TYR A 1 103 ? -0.325 11.674 -14.891 1.00 81.38 103 TYR A N 1
ATOM 854 C CA . TYR A 1 103 ? -1.392 10.968 -14.162 1.00 81.38 103 TYR A CA 1
ATOM 855 C C . TYR A 1 103 ? -2.221 10.019 -15.050 1.00 81.38 103 TYR A C 1
ATOM 857 O O . TYR A 1 103 ? -2.584 8.905 -14.678 1.00 81.38 103 TYR A O 1
ATOM 865 N N . ASN A 1 104 ? -2.483 10.450 -16.283 1.00 83.50 104 ASN A N 1
ATOM 866 C CA . ASN A 1 104 ? -3.275 9.727 -17.277 1.00 83.50 104 ASN A CA 1
ATOM 867 C C . ASN A 1 104 ? -2.573 8.452 -17.782 1.00 83.50 104 ASN A C 1
ATOM 869 O O . ASN A 1 104 ? -3.225 7.600 -18.379 1.00 83.50 104 ASN A O 1
ATOM 873 N N . GLN A 1 105 ? -1.255 8.363 -17.593 1.00 85.50 1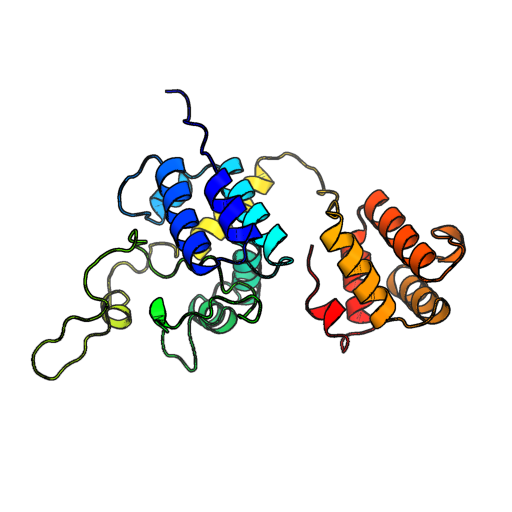05 GLN A N 1
ATOM 874 C CA . GLN A 1 105 ? -0.377 7.290 -18.060 1.00 85.50 105 GLN A CA 1
ATOM 875 C C . GLN A 1 105 ? 0.025 6.329 -16.930 1.00 85.50 105 GLN A C 1
ATOM 877 O O . GLN A 1 105 ? 0.732 5.357 -17.188 1.00 85.50 105 GLN A O 1
ATOM 882 N N . LEU A 1 106 ? -0.414 6.586 -15.692 1.00 88.38 106 LEU A N 1
ATOM 883 C CA . LEU A 1 106 ? -0.170 5.701 -14.555 1.00 88.38 106 LEU A CA 1
ATOM 884 C C . LEU A 1 106 ? -0.825 4.330 -14.760 1.00 88.38 106 LEU A C 1
ATOM 886 O O . LEU A 1 106 ? -1.862 4.190 -15.418 1.00 88.38 106 LEU A O 1
ATOM 890 N N . ASN A 1 107 ? -0.222 3.308 -14.156 1.00 91.75 107 ASN A N 1
ATOM 891 C CA . ASN A 1 107 ? -0.742 1.951 -14.182 1.00 91.75 107 ASN A CA 1
ATOM 892 C C . ASN A 1 107 ? -1.715 1.745 -13.013 1.00 91.75 107 ASN A C 1
ATOM 894 O O . ASN A 1 107 ? -1.315 1.506 -11.877 1.00 91.75 107 ASN A O 1
ATOM 898 N N . TRP A 1 108 ? -3.013 1.792 -13.310 1.00 93.81 108 TRP A N 1
ATOM 899 C CA . TRP A 1 108 ? -4.099 1.641 -12.335 1.00 93.81 108 TRP A CA 1
ATOM 900 C C . TRP A 1 108 ? -4.461 0.177 -12.047 1.00 93.81 108 TRP A C 1
ATOM 902 O O . TRP A 1 108 ? -5.638 -0.170 -11.971 1.00 93.81 108 TRP A O 1
ATOM 912 N N . THR A 1 109 ? -3.467 -0.707 -11.938 1.00 91.50 109 THR A N 1
ATOM 913 C CA . THR A 1 109 ? -3.669 -2.144 -11.686 1.00 91.50 109 THR A CA 1
ATOM 914 C C . THR A 1 109 ? -2.722 -2.658 -10.606 1.00 91.50 109 THR A C 1
ATOM 916 O O . THR A 1 109 ? -1.670 -2.073 -10.360 1.00 91.50 109 THR A O 1
ATOM 919 N N . LEU A 1 110 ? -3.036 -3.813 -10.010 1.00 82.44 110 LEU A N 1
ATOM 920 C CA . LEU A 1 110 ? -2.158 -4.480 -9.033 1.00 82.44 110 LEU A CA 1
ATOM 921 C C . LEU A 1 110 ? -0.784 -4.882 -9.600 1.00 82.44 110 LEU A C 1
ATOM 923 O O . LEU A 1 110 ? 0.162 -5.078 -8.837 1.00 82.44 110 LEU A O 1
ATOM 927 N N . ASN A 1 111 ? -0.655 -4.971 -10.927 1.00 86.81 111 ASN A N 1
ATOM 928 C CA . ASN A 1 111 ? 0.605 -5.287 -11.598 1.00 86.81 111 ASN A CA 1
ATOM 929 C C . ASN A 1 111 ? 1.550 -4.079 -11.697 1.00 86.81 111 ASN A C 1
ATOM 931 O O . ASN A 1 111 ? 2.669 -4.228 -12.189 1.00 86.81 111 ASN A O 1
ATOM 935 N N . ALA A 1 112 ? 1.129 -2.890 -11.252 1.00 92.94 112 ALA A N 1
ATOM 936 C CA . ALA A 1 112 ? 2.008 -1.731 -11.169 1.00 92.94 112 ALA A CA 1
ATOM 937 C C . ALA A 1 112 ? 3.196 -1.986 -10.215 1.00 92.94 112 ALA A C 1
ATOM 939 O O . ALA A 1 112 ? 3.120 -2.878 -9.356 1.00 92.94 112 ALA A O 1
ATOM 940 N N . PRO A 1 113 ? 4.304 -1.231 -10.350 1.00 95.19 113 PRO A N 1
ATOM 941 C CA . PRO A 1 113 ? 5.447 -1.342 -9.447 1.00 95.19 113 PRO A CA 1
ATOM 942 C C . PRO A 1 113 ? 5.056 -1.199 -7.970 1.00 95.19 113 PRO A C 1
ATOM 944 O O . PRO A 1 113 ? 4.078 -0.541 -7.622 1.00 95.19 113 PRO A O 1
ATOM 947 N N . VAL A 1 114 ? 5.831 -1.811 -7.077 1.00 92.81 114 VAL A N 1
ATOM 948 C CA . VAL A 1 114 ? 5.619 -1.652 -5.629 1.00 92.81 114 VAL A CA 1
ATOM 949 C C . VAL A 1 114 ? 5.812 -0.176 -5.261 1.00 92.81 114 VAL A C 1
ATOM 951 O O . VAL A 1 114 ? 6.747 0.464 -5.734 1.00 92.81 114 VAL A O 1
ATOM 954 N N . GLY A 1 115 ? 4.905 0.369 -4.451 1.00 91.94 115 GLY A N 1
ATOM 955 C CA . GLY A 1 115 ? 4.855 1.782 -4.081 1.00 91.94 115 GLY A CA 1
ATOM 956 C C . GLY A 1 115 ? 4.250 2.708 -5.140 1.00 91.94 115 GLY A C 1
ATOM 957 O O . GLY A 1 115 ? 4.211 3.912 -4.907 1.00 91.94 115 GLY A O 1
ATOM 958 N N . HIS A 1 116 ? 3.759 2.193 -6.276 1.00 96.06 116 HIS A N 1
ATOM 959 C CA . HIS A 1 116 ? 3.215 3.034 -7.354 1.00 96.06 116 HIS A CA 1
ATOM 960 C C . HIS A 1 116 ? 2.042 3.912 -6.905 1.00 96.06 116 HIS A C 1
ATOM 962 O O . HIS A 1 116 ? 1.907 5.038 -7.380 1.00 96.06 116 HIS A O 1
ATOM 968 N N . LEU A 1 117 ? 1.216 3.406 -5.987 1.00 95.69 117 LEU A N 1
ATOM 969 C CA . LEU A 1 117 ? 0.051 4.095 -5.441 1.00 95.69 117 LEU A CA 1
ATOM 970 C C . LEU A 1 117 ? 0.122 4.159 -3.902 1.00 95.69 117 LEU A C 1
ATOM 972 O O . LEU A 1 117 ? 0.769 3.293 -3.296 1.00 95.69 117 LEU A O 1
ATOM 976 N N . PRO A 1 118 ? -0.534 5.142 -3.259 1.00 95.31 118 PRO A N 1
ATOM 977 C CA . PRO A 1 118 ? -1.216 6.300 -3.861 1.00 95.31 118 PRO A CA 1
ATOM 978 C C . PRO A 1 118 ? -0.232 7.244 -4.566 1.00 95.31 118 PRO A C 1
ATOM 980 O O . PRO A 1 118 ? 0.887 7.447 -4.098 1.00 95.31 118 PRO A O 1
ATOM 983 N N . HIS A 1 119 ? -0.610 7.824 -5.698 1.00 89.44 119 HIS A N 1
ATOM 984 C CA . HIS A 1 119 ? 0.248 8.727 -6.450 1.00 89.44 119 HIS A CA 1
ATOM 985 C C . HIS A 1 119 ? 0.196 10.149 -5.881 1.00 89.44 119 HIS A C 1
ATOM 987 O O . HIS A 1 119 ? -0.790 10.863 -6.032 1.00 89.44 119 HIS A O 1
ATOM 993 N N . MET A 1 120 ? 1.300 10.584 -5.268 1.00 73.69 120 MET A N 1
ATOM 994 C CA . MET A 1 120 ? 1.423 11.909 -4.641 1.00 73.69 120 MET A CA 1
ATOM 995 C C . MET A 1 120 ? 2.614 12.693 -5.213 1.00 73.69 120 MET A C 1
ATOM 997 O O . MET A 1 120 ? 3.500 13.142 -4.479 1.00 73.69 120 MET A O 1
ATOM 1001 N N . GLN A 1 121 ? 2.700 12.805 -6.540 1.00 61.12 121 GLN A N 1
ATOM 1002 C CA . GLN A 1 121 ? 3.806 13.510 -7.188 1.00 61.12 121 GLN A CA 1
ATOM 1003 C C . GLN A 1 121 ? 3.591 15.036 -7.211 1.00 61.12 121 GLN A C 1
ATOM 1005 O O . GLN A 1 121 ? 2.596 15.527 -7.732 1.00 61.12 121 GLN A O 1
ATOM 1010 N N . GLY A 1 122 ? 4.599 15.783 -6.737 1.00 53.69 122 GLY A N 1
ATOM 1011 C CA . GLY A 1 122 ? 4.695 17.248 -6.846 1.00 53.69 122 GLY A CA 1
ATOM 1012 C C . GLY A 1 122 ? 3.977 18.023 -5.732 1.00 53.69 122 GLY A C 1
ATOM 1013 O O . GLY A 1 122 ? 3.013 17.542 -5.158 1.00 53.69 122 GLY A O 1
ATOM 1014 N N . ARG A 1 123 ? 4.465 19.234 -5.406 1.00 46.62 123 ARG A N 1
ATOM 1015 C CA . ARG A 1 123 ? 4.089 20.069 -4.231 1.00 46.62 123 ARG A CA 1
ATOM 1016 C C . ARG A 1 123 ? 2.605 20.462 -4.105 1.00 46.62 123 ARG A C 1
ATOM 1018 O O . ARG A 1 123 ? 2.254 21.162 -3.162 1.00 46.62 123 ARG A O 1
ATOM 1025 N N . TYR A 1 124 ? 1.761 20.048 -5.044 1.00 45.19 124 TYR A N 1
ATOM 1026 C CA . TYR A 1 124 ? 0.420 20.568 -5.257 1.00 45.19 124 TYR A CA 1
ATOM 1027 C C . TYR A 1 124 ? -0.489 19.443 -5.772 1.00 45.19 124 TYR A C 1
ATOM 1029 O O . TYR A 1 124 ? -0.433 19.080 -6.945 1.00 45.19 124 TYR A O 1
ATOM 1037 N N . LEU A 1 125 ? -1.319 18.882 -4.889 1.00 44.88 125 LEU A N 1
ATOM 1038 C CA . LEU A 1 125 ? -2.344 17.896 -5.243 1.00 44.88 125 LEU A CA 1
ATOM 1039 C C . LEU A 1 125 ? -3.664 18.599 -5.561 1.00 44.88 125 LEU A C 1
ATOM 1041 O O . LEU A 1 125 ? -4.335 19.095 -4.658 1.00 44.88 125 LEU A O 1
ATOM 1045 N N . PHE A 1 126 ? -4.036 18.647 -6.840 1.00 39.69 126 PHE A N 1
ATOM 1046 C CA . PHE A 1 126 ? -5.326 19.186 -7.270 1.00 39.69 126 PHE A CA 1
ATOM 1047 C C . PHE A 1 126 ? -6.402 18.089 -7.235 1.00 39.69 126 PHE A C 1
ATOM 1049 O O . PHE A 1 126 ? -6.177 17.008 -7.788 1.00 39.69 126 PHE A O 1
ATOM 1056 N N . PRO A 1 127 ? -7.593 18.338 -6.664 1.00 36.00 127 PRO A N 1
ATOM 1057 C CA . PRO A 1 127 ? -8.739 17.467 -6.870 1.00 36.00 127 PRO A CA 1
ATOM 1058 C C . PRO A 1 127 ? -9.139 17.560 -8.347 1.00 36.00 127 PRO A C 1
ATOM 1060 O O . PRO A 1 127 ? -9.552 18.610 -8.833 1.00 36.00 127 PRO A O 1
ATOM 1063 N N . ALA A 1 128 ? -8.936 16.476 -9.092 1.00 36.81 128 ALA A N 1
ATOM 1064 C CA . ALA A 1 128 ? -9.138 16.460 -10.532 1.00 36.81 128 ALA A CA 1
ATOM 1065 C C . ALA A 1 128 ? -10.595 16.772 -10.916 1.00 36.81 128 ALA A C 1
ATOM 1067 O O . ALA A 1 128 ? -11.475 15.956 -10.667 1.00 36.81 128 ALA A O 1
ATOM 1068 N N . GLU A 1 129 ? -10.804 17.909 -11.584 1.00 34.22 129 GLU A N 1
ATOM 1069 C CA . GLU A 1 129 ? -11.603 18.053 -12.806 1.00 34.22 129 GLU A CA 1
ATOM 1070 C C . GLU A 1 129 ? -11.264 19.395 -13.487 1.00 34.22 129 GLU A C 1
ATOM 1072 O O . GLU A 1 129 ? -11.551 20.467 -12.968 1.00 34.22 129 GLU A O 1
ATOM 1077 N N . GLY A 1 130 ? -10.648 19.318 -14.674 1.00 38.94 130 GLY A N 1
ATOM 1078 C CA . GLY A 1 130 ? -10.493 20.449 -15.593 1.00 38.94 130 GLY A CA 1
ATOM 1079 C C . GLY A 1 130 ? -9.220 21.294 -15.438 1.00 38.94 130 GLY A C 1
ATOM 1080 O O . GLY A 1 130 ? -9.041 22.002 -14.459 1.00 38.94 130 GLY A O 1
ATOM 1081 N N . ILE A 1 131 ? -8.444 21.334 -16.532 1.00 36.19 131 ILE A N 1
ATOM 1082 C CA . ILE A 1 131 ? -7.417 22.327 -16.925 1.00 36.19 131 ILE A CA 1
ATOM 1083 C C . ILE A 1 131 ? -5.935 21.889 -16.784 1.00 36.19 131 ILE A C 1
ATOM 1085 O O . ILE A 1 131 ? -5.308 21.956 -15.736 1.00 36.19 131 ILE A O 1
ATOM 1089 N N . MET A 1 132 ? -5.401 21.528 -17.963 1.00 33.84 132 MET A N 1
ATOM 1090 C CA . MET A 1 132 ? -4.040 21.694 -18.513 1.00 33.84 132 MET A CA 1
ATOM 1091 C C . MET A 1 132 ? -2.827 21.105 -17.775 1.00 33.84 132 MET A C 1
ATOM 1093 O O . MET A 1 132 ? -2.122 21.790 -17.046 1.00 33.84 132 MET A O 1
ATOM 1097 N N . THR A 1 133 ? -2.423 19.898 -18.184 1.00 36.38 133 THR A N 1
ATOM 1098 C CA . THR A 1 133 ? -1.032 19.426 -18.026 1.00 36.38 133 THR A CA 1
ATOM 1099 C C . THR A 1 133 ? -0.058 20.056 -19.038 1.00 36.38 133 THR A C 1
ATOM 1101 O O . THR A 1 133 ? 1.144 19.815 -18.960 1.00 36.38 133 THR A O 1
ATOM 1104 N N . SER A 1 134 ? -0.542 20.883 -19.978 1.00 34.16 134 SER A N 1
ATOM 1105 C CA . SER A 1 134 ? 0.297 21.589 -20.955 1.00 34.16 134 SER A CA 1
ATOM 1106 C C . SER A 1 134 ? -0.283 22.952 -21.353 1.00 34.16 134 SER A C 1
ATOM 1108 O O . SER A 1 134 ? -1.415 23.020 -21.839 1.00 34.16 134 SER A O 1
ATOM 1110 N N . LEU A 1 135 ? 0.515 24.018 -21.246 1.00 28.78 135 LEU A N 1
ATOM 1111 C CA . LEU A 1 135 ? 0.339 25.253 -22.020 1.00 28.78 135 LEU A CA 1
ATOM 1112 C C . LEU A 1 135 ? 0.962 25.026 -23.406 1.00 28.78 135 LEU A C 1
ATOM 1114 O O . LEU A 1 135 ? 2.176 24.865 -23.515 1.00 28.78 135 LEU A O 1
ATOM 1118 N N . ARG A 1 136 ? 0.152 25.004 -24.476 1.00 29.44 136 ARG A N 1
ATOM 1119 C CA . ARG A 1 136 ? 0.672 25.138 -25.848 1.00 29.44 136 ARG A CA 1
ATOM 1120 C C . ARG A 1 136 ? 0.818 26.624 -26.165 1.00 29.44 136 ARG A C 1
ATOM 1122 O O . ARG A 1 136 ? -0.183 27.305 -26.362 1.00 29.44 136 ARG A O 1
ATOM 1129 N N . LEU A 1 137 ? 2.054 27.104 -26.259 1.00 29.52 137 LEU A N 1
ATOM 1130 C CA . LEU A 1 137 ? 2.387 28.397 -26.858 1.00 29.52 137 LEU A CA 1
ATOM 1131 C C . LEU A 1 137 ? 3.199 28.122 -28.128 1.00 29.52 137 LEU A C 1
ATOM 1133 O O . LEU A 1 137 ? 4.182 27.391 -28.074 1.00 29.52 137 LEU A O 1
ATOM 1137 N N . ASN A 1 138 ? 2.733 28.649 -29.266 1.00 30.52 138 ASN A N 1
ATOM 1138 C CA . ASN A 1 138 ? 3.379 28.678 -30.588 1.00 30.52 138 ASN A CA 1
ATOM 1139 C C . ASN A 1 138 ? 4.630 27.789 -30.747 1.00 30.52 138 ASN A C 1
ATOM 1141 O O . ASN A 1 138 ? 5.759 28.235 -30.559 1.00 30.52 138 ASN A O 1
ATOM 1145 N N . SER A 1 139 ? 4.403 26.538 -31.164 1.00 30.50 139 SER A N 1
ATOM 1146 C CA . SER A 1 139 ? 5.404 25.505 -31.500 1.00 30.50 139 SER A CA 1
ATOM 1147 C C . SER A 1 139 ? 6.246 24.901 -30.363 1.00 30.50 139 SER A C 1
ATOM 1149 O O . SER A 1 139 ? 7.076 24.042 -30.645 1.00 30.50 139 SER A O 1
ATOM 1151 N N . PHE A 1 140 ? 5.981 25.224 -29.091 1.00 28.16 140 PHE A N 1
ATOM 1152 C CA . PHE A 1 140 ? 6.626 24.578 -27.940 1.00 28.16 140 PHE A CA 1
ATOM 1153 C C . PHE A 1 140 ? 5.590 23.919 -27.010 1.00 28.16 140 PHE A C 1
ATOM 1155 O O . PHE A 1 140 ? 4.567 24.517 -26.667 1.00 28.16 140 PHE A O 1
ATOM 1162 N N . VAL A 1 141 ? 5.842 22.670 -26.605 1.00 33.12 141 VAL A N 1
ATOM 1163 C CA .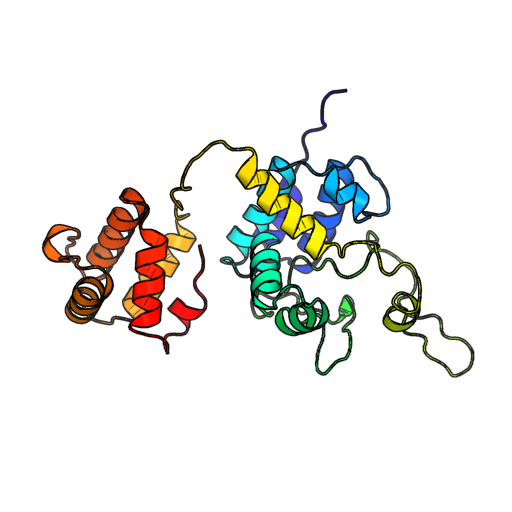 VAL A 1 141 ? 5.084 21.985 -25.545 1.00 33.12 141 VAL A CA 1
ATOM 1164 C C . VAL A 1 141 ? 5.856 22.192 -24.248 1.00 33.12 141 VAL A C 1
ATOM 1166 O O . VAL A 1 141 ? 6.913 21.600 -24.064 1.00 33.12 141 VAL A O 1
ATOM 1169 N N . LEU A 1 142 ? 5.353 23.046 -23.356 1.00 31.20 142 LEU A N 1
ATOM 1170 C CA . LEU A 1 142 ? 5.883 23.138 -21.997 1.00 31.20 142 LEU A CA 1
ATOM 1171 C C . LEU A 1 142 ? 5.220 22.053 -21.148 1.00 31.20 142 LEU A C 1
ATOM 1173 O O . LEU A 1 142 ? 4.053 22.180 -20.768 1.00 31.20 142 LEU A O 1
ATOM 1177 N N . ASN A 1 143 ? 5.970 20.992 -20.851 1.00 36.50 143 ASN A N 1
ATOM 1178 C CA . ASN A 1 143 ? 5.647 20.116 -19.734 1.00 36.50 143 ASN A CA 1
ATOM 1179 C C . ASN A 1 143 ? 5.866 20.920 -18.448 1.00 36.50 143 ASN A C 1
ATOM 1181 O O . ASN A 1 143 ? 6.985 21.313 -18.122 1.00 36.50 143 ASN A O 1
ATOM 1185 N N . LEU A 1 144 ? 4.797 21.170 -17.690 1.00 38.66 144 LEU A N 1
ATOM 1186 C CA . LEU A 1 144 ? 4.893 21.842 -16.385 1.00 38.66 144 LEU A CA 1
ATOM 1187 C C . LEU A 1 144 ? 5.735 21.038 -15.371 1.00 38.66 144 LEU A C 1
ATOM 1189 O O . LEU A 1 144 ? 6.176 21.595 -14.369 1.00 38.66 144 LEU A O 1
ATOM 1193 N N . GLY A 1 145 ? 6.025 19.767 -15.677 1.00 38.94 145 GLY A N 1
ATOM 1194 C CA . GLY A 1 145 ? 7.004 18.932 -14.983 1.00 38.94 145 GLY A CA 1
ATOM 1195 C C . GLY A 1 145 ? 8.468 19.361 -15.146 1.00 38.94 145 GLY A C 1
ATOM 1196 O O . GLY A 1 145 ? 9.290 18.876 -14.387 1.00 38.94 145 GLY A O 1
ATOM 1197 N N . ASP A 1 146 ? 8.800 20.282 -16.057 1.00 31.84 146 ASP A N 1
ATOM 1198 C CA . ASP A 1 146 ? 10.159 20.844 -16.173 1.00 31.84 146 ASP A CA 1
ATOM 1199 C C . ASP A 1 146 ? 10.238 22.285 -15.637 1.00 31.84 146 ASP A C 1
ATOM 1201 O O . ASP A 1 146 ? 11.266 22.709 -15.113 1.00 31.84 146 ASP A O 1
ATOM 1205 N N . VAL A 1 147 ? 9.135 23.043 -15.691 1.00 35.09 147 VAL A N 1
ATOM 1206 C CA . VAL A 1 147 ? 9.106 24.449 -15.241 1.00 35.09 147 VAL A CA 1
ATOM 1207 C C . VAL A 1 147 ? 8.883 24.568 -13.727 1.00 35.09 147 VAL A C 1
ATOM 1209 O O . VAL A 1 147 ? 9.423 25.478 -13.108 1.00 35.09 147 VAL A O 1
ATOM 1212 N N . ALA A 1 148 ? 8.159 23.635 -13.095 1.00 38.28 148 ALA A N 1
ATOM 1213 C CA . ALA A 1 148 ? 7.946 23.653 -11.640 1.00 38.28 148 ALA A CA 1
ATOM 1214 C C . ALA A 1 148 ? 9.177 23.209 -10.823 1.00 38.28 148 ALA A C 1
ATOM 1216 O O . ALA A 1 148 ? 9.261 23.501 -9.631 1.00 38.28 148 ALA A O 1
ATOM 1217 N N . PHE A 1 149 ? 10.139 22.524 -11.448 1.00 43.97 149 PHE A N 1
ATOM 1218 C CA . PHE A 1 149 ? 11.373 22.066 -10.795 1.00 43.97 149 PHE A CA 1
ATOM 1219 C C . PHE A 1 149 ? 12.565 22.995 -11.077 1.00 43.97 149 PHE A C 1
ATOM 1221 O O . PHE A 1 149 ? 13.611 22.878 -10.439 1.00 43.97 149 PHE A O 1
ATOM 1228 N N . GLY A 1 150 ? 12.396 23.956 -11.993 1.00 33.97 150 GLY A N 1
ATOM 1229 C CA . GLY A 1 150 ? 13.355 25.014 -12.277 1.00 33.97 150 GLY A CA 1
ATOM 1230 C C . GLY A 1 150 ? 13.213 26.183 -11.302 1.00 33.97 150 GLY A C 1
ATOM 1231 O O . GLY A 1 150 ? 12.372 27.057 -11.480 1.00 33.97 150 GLY A O 1
ATOM 1232 N N . ASN A 1 151 ? 14.096 26.227 -10.303 1.00 32.16 151 ASN A N 1
ATOM 1233 C CA . ASN A 1 151 ? 14.431 27.391 -9.463 1.00 32.16 151 ASN A CA 1
ATOM 1234 C C . ASN A 1 151 ? 13.447 27.850 -8.362 1.00 32.16 151 ASN A C 1
ATOM 1236 O O . ASN A 1 151 ? 13.765 28.812 -7.660 1.00 32.16 151 ASN A O 1
ATOM 1240 N N . ALA A 1 152 ? 12.328 27.168 -8.101 1.00 33.16 152 ALA A N 1
ATOM 1241 C CA . ALA A 1 152 ? 11.444 27.511 -6.976 1.00 33.16 152 ALA A CA 1
ATOM 1242 C C . ALA A 1 152 ? 11.729 26.670 -5.708 1.00 33.16 152 ALA A C 1
ATOM 1244 O O . ALA A 1 152 ? 11.154 25.610 -5.474 1.00 33.16 152 ALA A O 1
ATOM 1245 N N . VAL A 1 153 ? 12.601 27.221 -4.855 1.00 36.34 153 VAL A N 1
ATOM 1246 C CA . VAL A 1 153 ? 12.885 26.843 -3.453 1.00 36.34 153 VAL A CA 1
ATOM 1247 C C . VAL A 1 153 ? 13.530 25.463 -3.277 1.00 36.34 153 VAL A C 1
ATOM 1249 O O . VAL A 1 153 ? 12.863 24.443 -3.160 1.00 36.34 153 VAL A O 1
ATOM 1252 N N . ILE A 1 154 ? 14.856 25.450 -3.152 1.00 38.78 154 ILE A N 1
ATOM 1253 C CA . ILE A 1 154 ? 15.715 24.276 -2.889 1.00 38.78 154 ILE A CA 1
ATOM 1254 C C . ILE A 1 154 ? 15.430 23.622 -1.509 1.00 38.78 154 ILE A C 1
ATOM 1256 O O . ILE A 1 154 ? 15.962 22.561 -1.204 1.00 38.78 154 ILE A O 1
ATOM 1260 N N . ASN A 1 155 ? 14.541 24.205 -0.695 1.00 43.06 155 ASN A N 1
ATOM 1261 C CA . ASN A 1 155 ? 14.370 23.853 0.716 1.00 43.06 155 ASN A CA 1
ATOM 1262 C C . ASN A 1 155 ? 13.006 23.260 1.109 1.00 43.06 155 ASN A C 1
ATOM 1264 O O . ASN A 1 155 ? 12.877 22.858 2.263 1.00 43.06 155 ASN A O 1
ATOM 1268 N N . ASP A 1 156 ? 12.000 23.178 0.225 1.00 48.66 156 ASP A N 1
ATOM 1269 C CA . ASP A 1 156 ? 10.750 22.526 0.645 1.00 48.66 156 ASP A CA 1
ATOM 1270 C C . ASP A 1 156 ? 10.873 21.003 0.529 1.00 48.66 156 ASP A C 1
ATOM 1272 O O . ASP A 1 156 ? 11.218 20.489 -0.547 1.00 48.66 156 ASP A O 1
ATOM 1276 N N . PRO A 1 157 ? 10.533 20.266 1.597 1.00 64.88 157 PRO A N 1
ATOM 1277 C CA . PRO A 1 157 ? 10.528 18.817 1.569 1.00 64.88 157 PRO A CA 1
ATOM 1278 C C . PRO A 1 157 ? 9.494 18.307 0.558 1.00 64.88 157 PRO A C 1
ATOM 1280 O O . PRO A 1 157 ? 8.371 18.806 0.458 1.00 64.88 157 PRO A O 1
ATOM 1283 N N . THR A 1 158 ? 9.870 17.275 -0.198 1.00 75.62 158 THR A N 1
ATOM 1284 C CA . THR A 1 158 ? 8.934 16.518 -1.043 1.00 75.62 158 THR A CA 1
ATOM 1285 C C . THR A 1 158 ? 7.806 15.919 -0.192 1.00 75.62 158 THR A C 1
ATOM 1287 O O . THR A 1 158 ? 8.033 15.575 0.972 1.00 75.62 158 THR A O 1
ATOM 1290 N N . LEU A 1 159 ? 6.611 15.724 -0.765 1.00 80.31 159 LEU A N 1
ATOM 1291 C CA . LEU A 1 159 ? 5.491 15.099 -0.041 1.00 80.31 159 LEU A CA 1
ATOM 1292 C C . LEU A 1 159 ? 5.893 13.734 0.537 1.00 80.31 159 LEU A C 1
ATOM 1294 O O . LEU A 1 159 ? 5.614 13.461 1.701 1.00 80.31 159 LEU A O 1
ATOM 1298 N N . ILE A 1 160 ? 6.647 12.929 -0.224 1.00 83.69 160 ILE A N 1
ATOM 1299 C CA . ILE A 1 160 ? 7.154 11.641 0.263 1.00 83.69 160 ILE A CA 1
ATOM 1300 C C . ILE A 1 160 ? 8.094 11.802 1.460 1.00 83.69 160 ILE A C 1
ATOM 1302 O O . ILE A 1 160 ? 7.993 11.033 2.410 1.00 83.69 160 ILE A O 1
ATOM 1306 N N . SER A 1 161 ? 8.964 12.816 1.478 1.00 83.12 161 SER A N 1
ATOM 1307 C CA . SER A 1 161 ? 9.828 13.060 2.639 1.00 83.12 161 SER A CA 1
ATOM 1308 C C . SER A 1 161 ? 9.047 13.493 3.882 1.00 83.12 161 SER A C 1
ATOM 1310 O O . SER A 1 161 ? 9.373 13.031 4.972 1.00 83.12 161 SER A O 1
ATOM 1312 N N . VAL A 1 162 ? 7.987 14.299 3.728 1.00 86.50 162 VAL A N 1
ATOM 1313 C CA . VAL A 1 162 ? 7.121 14.693 4.853 1.00 86.50 162 VAL A CA 1
ATOM 1314 C C . VAL A 1 162 ? 6.338 13.500 5.382 1.00 86.50 162 VAL A C 1
ATOM 1316 O O . VAL A 1 162 ? 6.356 13.249 6.582 1.00 86.50 162 VAL A O 1
ATOM 1319 N N . LEU A 1 163 ? 5.696 12.731 4.499 1.00 87.75 163 LEU A N 1
ATOM 1320 C CA . LEU A 1 163 ? 4.945 11.535 4.882 1.00 87.75 163 LEU A CA 1
ATOM 1321 C C . LEU A 1 163 ? 5.851 10.488 5.534 1.00 87.75 163 LEU A C 1
ATOM 1323 O O . LEU A 1 163 ? 5.483 9.920 6.556 1.00 87.75 163 LEU A O 1
ATOM 1327 N N . SER A 1 164 ? 7.058 10.285 4.997 1.00 88.06 164 SER A N 1
ATOM 1328 C CA . SER A 1 164 ? 8.042 9.362 5.575 1.00 88.06 164 SER A CA 1
ATOM 1329 C C . SER A 1 164 ? 8.466 9.788 6.979 1.00 88.06 164 SER A C 1
ATOM 1331 O O . SER A 1 164 ? 8.542 8.948 7.871 1.00 88.06 164 SER A O 1
ATOM 1333 N N . GLN A 1 165 ? 8.744 11.082 7.183 1.00 88.12 165 GLN A N 1
ATOM 1334 C CA . GLN A 1 165 ? 9.117 11.598 8.501 1.00 88.12 165 GLN A CA 1
ATOM 1335 C C . GLN A 1 165 ? 7.957 11.463 9.483 1.00 88.12 165 GLN A C 1
ATOM 1337 O O . GLN A 1 165 ? 8.129 10.969 10.589 1.00 88.12 165 GLN A O 1
ATOM 1342 N N . LYS A 1 166 ? 6.754 11.827 9.046 1.00 89.69 166 LYS A N 1
ATOM 1343 C CA . LYS A 1 166 ? 5.558 11.760 9.869 1.00 89.69 166 LYS A CA 1
ATOM 1344 C C . LYS A 1 166 ? 5.227 10.340 10.306 1.00 89.69 166 LYS A C 1
ATOM 1346 O O . LYS A 1 166 ? 4.936 10.131 11.475 1.00 89.69 166 LYS A O 1
ATOM 1351 N N . LEU A 1 167 ? 5.329 9.365 9.400 1.00 88.56 167 LEU A N 1
ATOM 1352 C CA . LEU A 1 167 ? 5.198 7.948 9.744 1.00 88.56 167 LEU A CA 1
ATOM 1353 C C . LEU A 1 167 ? 6.214 7.543 10.823 1.00 88.56 167 LEU A C 1
ATOM 1355 O O . LEU A 1 167 ? 5.837 6.886 11.787 1.00 88.56 167 LEU A O 1
ATOM 1359 N N . ALA A 1 168 ? 7.471 7.989 10.723 1.00 86.75 168 ALA A N 1
ATOM 1360 C CA . ALA A 1 168 ? 8.483 7.725 11.749 1.00 86.75 168 ALA A CA 1
ATOM 1361 C C . ALA A 1 168 ? 8.153 8.388 13.107 1.00 86.75 168 ALA A C 1
ATOM 1363 O O . ALA A 1 168 ? 8.323 7.773 14.163 1.00 86.75 168 ALA A O 1
ATOM 1364 N N . ASP A 1 169 ? 7.627 9.613 13.095 1.00 86.06 169 ASP A N 1
ATOM 1365 C CA . ASP A 1 169 ? 7.236 10.345 14.307 1.00 86.06 169 ASP A CA 1
ATOM 1366 C C . ASP A 1 169 ? 6.016 9.704 14.997 1.00 86.06 169 ASP A C 1
ATOM 1368 O O . ASP A 1 169 ? 5.935 9.656 16.230 1.00 86.06 169 ASP A O 1
ATOM 1372 N N . CYS A 1 170 ? 5.091 9.142 14.212 1.00 81.81 170 CYS A N 1
ATOM 1373 C CA . CYS A 1 170 ? 3.938 8.395 14.717 1.00 81.81 170 CYS A CA 1
ATOM 1374 C C . CYS A 1 170 ? 4.341 7.139 15.503 1.00 81.81 170 CYS A C 1
ATOM 1376 O O . CYS A 1 170 ? 3.654 6.772 16.451 1.00 81.81 170 CYS A O 1
ATOM 1378 N N . HIS A 1 171 ? 5.476 6.517 15.169 1.00 66.44 171 HIS A N 1
ATOM 1379 C CA . HIS A 1 171 ? 6.033 5.395 15.933 1.00 66.44 171 HIS A CA 1
ATOM 1380 C C . HIS A 1 171 ? 6.808 5.838 17.183 1.00 66.44 171 HIS A C 1
ATOM 1382 O O . HIS A 1 171 ? 6.911 5.084 18.146 1.00 66.44 171 HIS A O 1
ATOM 1388 N N . SER A 1 172 ? 7.334 7.065 17.194 1.00 55.34 172 SER A N 1
ATOM 1389 C CA . SER A 1 172 ? 8.143 7.597 18.304 1.00 55.34 172 SER A CA 1
ATOM 1390 C C . SER A 1 172 ? 7.299 8.184 19.447 1.00 55.34 172 SER A C 1
ATOM 1392 O O . SER A 1 172 ? 7.801 8.403 20.546 1.00 55.34 172 SER A O 1
ATOM 1394 N N . SER A 1 173 ? 6.012 8.444 19.196 1.00 47.56 173 SER A N 1
ATOM 1395 C CA . SER A 1 173 ? 5.039 8.959 20.174 1.00 47.56 173 SER A CA 1
ATOM 1396 C C . SER A 1 173 ? 4.248 7.855 20.889 1.00 47.56 173 SER A C 1
ATOM 1398 O O . SER A 1 173 ? 3.586 8.114 21.894 1.00 47.56 173 SER A O 1
ATOM 1400 N N . THR A 1 174 ? 4.382 6.609 20.436 1.00 42.00 174 THR A N 1
ATOM 1401 C CA . THR A 1 174 ? 4.022 5.411 21.195 1.00 42.00 174 THR A CA 1
ATOM 1402 C C . THR A 1 174 ? 5.259 4.937 21.949 1.00 42.00 174 THR A C 1
ATOM 1404 O O . THR A 1 174 ? 6.154 4.344 21.352 1.00 42.00 174 THR A O 1
ATOM 1407 N N . GLY A 1 175 ? 5.348 5.237 23.249 1.00 35.19 175 GLY A N 1
ATOM 1408 C CA . GLY A 1 175 ? 6.370 4.645 24.114 1.00 35.19 175 GLY A CA 1
ATOM 1409 C C . GLY A 1 175 ? 6.357 3.124 23.955 1.00 35.19 175 GLY A C 1
ATOM 1410 O O . GLY A 1 175 ? 5.293 2.527 24.072 1.00 35.19 175 GLY A O 1
ATOM 1411 N N . GLU A 1 176 ? 7.517 2.571 23.598 1.00 40.44 176 GLU A N 1
ATOM 1412 C CA . GLU A 1 176 ? 7.848 1.149 23.450 1.00 40.44 176 GLU A CA 1
ATOM 1413 C C . GLU A 1 176 ? 6.665 0.185 23.289 1.00 40.44 176 GLU A C 1
ATOM 1415 O O . GLU A 1 176 ? 6.037 -0.251 24.251 1.00 40.44 176 GLU A O 1
ATOM 1420 N N . ASN A 1 177 ? 6.471 -0.293 22.064 1.00 36.28 177 ASN A N 1
ATOM 1421 C CA . ASN A 1 177 ? 6.214 -1.712 21.902 1.00 36.28 177 ASN A CA 1
ATOM 1422 C C . ASN A 1 177 ? 6.767 -2.131 20.546 1.00 36.28 177 ASN A C 1
ATOM 1424 O O . ASN A 1 177 ? 6.388 -1.569 19.518 1.00 36.28 177 ASN A O 1
ATOM 1428 N N . SER A 1 178 ? 7.666 -3.112 20.542 1.00 45.75 178 SER A N 1
ATOM 1429 C CA . SER A 1 178 ? 7.888 -3.961 19.378 1.00 45.75 178 SER A CA 1
ATOM 1430 C C . SER A 1 178 ? 6.507 -4.382 18.876 1.00 45.75 178 SER A C 1
ATOM 1432 O O . SER A 1 178 ? 5.822 -5.161 19.542 1.00 45.75 178 SER A O 1
ATOM 1434 N N . GLN A 1 179 ? 6.025 -3.776 17.790 1.00 47.91 179 GLN A N 1
ATOM 1435 C CA . GLN A 1 179 ? 4.716 -4.116 17.258 1.00 47.91 179 GLN A CA 1
ATOM 1436 C C . GLN A 1 179 ? 4.760 -5.595 16.886 1.00 47.91 179 GLN A C 1
ATOM 1438 O O . GLN A 1 179 ? 5.469 -5.976 15.956 1.00 47.91 179 GLN A O 1
ATOM 1443 N N . SER A 1 180 ? 4.022 -6.431 17.626 1.00 48.66 180 SER A N 1
ATOM 1444 C CA . SER A 1 180 ? 3.705 -7.776 17.170 1.00 48.66 180 SER A CA 1
ATOM 1445 C C . SER A 1 180 ? 2.964 -7.585 15.853 1.00 48.66 180 SER A C 1
ATOM 1447 O O . SER A 1 180 ? 1.804 -7.165 15.849 1.00 48.66 180 SER A O 1
ATOM 1449 N N . VAL A 1 181 ? 3.656 -7.788 14.736 1.00 64.38 181 VAL A N 1
ATOM 1450 C CA . VAL A 1 181 ? 3.027 -7.845 13.423 1.00 64.38 181 VAL A CA 1
ATOM 1451 C C . VAL A 1 181 ? 1.928 -8.892 13.548 1.00 64.38 181 VAL A C 1
ATOM 1453 O O . VAL A 1 181 ? 2.227 -10.056 13.784 1.00 64.38 181 VAL A O 1
ATOM 1456 N N . LYS A 1 182 ? 0.664 -8.476 13.486 1.00 72.88 182 LYS A N 1
ATOM 1457 C CA . LYS A 1 182 ? -0.453 -9.415 13.448 1.00 72.88 182 LYS A CA 1
ATOM 1458 C C . LYS A 1 182 ? -0.882 -9.590 12.012 1.00 72.88 182 LYS A C 1
ATOM 1460 O O . LYS A 1 182 ? -1.156 -8.604 11.332 1.00 72.88 182 LYS A O 1
ATOM 1465 N N . LEU A 1 183 ? -0.939 -10.833 11.555 1.00 75.81 183 LEU A N 1
ATOM 1466 C CA . LEU A 1 183 ? -1.327 -11.120 10.181 1.00 75.81 183 LEU A CA 1
ATOM 1467 C C . LEU A 1 183 ? -2.841 -11.075 10.053 1.00 75.81 183 LEU A C 1
ATOM 1469 O O . LEU A 1 183 ? -3.558 -11.830 10.711 1.00 75.81 183 LEU A O 1
ATOM 1473 N N . VAL A 1 184 ? -3.335 -10.245 9.135 1.00 82.62 184 VAL A N 1
ATOM 1474 C CA . VAL A 1 184 ? -4.724 -10.356 8.680 1.00 82.62 184 VAL A CA 1
ATOM 1475 C C . VAL A 1 184 ? -4.872 -11.681 7.920 1.00 82.62 184 VAL A C 1
ATOM 1477 O O . VAL A 1 184 ? -3.928 -12.148 7.281 1.00 82.62 184 VAL A O 1
ATOM 1480 N N . GLY A 1 185 ? -6.050 -12.314 7.960 1.00 76.56 185 GLY A N 1
ATOM 1481 C CA . GLY A 1 185 ? -6.251 -13.663 7.403 1.00 76.56 185 GLY A CA 1
ATOM 1482 C C . GLY A 1 185 ? -5.804 -13.834 5.940 1.00 76.56 185 GLY A C 1
ATOM 1483 O O . GLY A 1 185 ? -5.322 -14.901 5.564 1.00 76.56 185 GLY A O 1
ATOM 1484 N N . SER A 1 186 ? -5.885 -12.776 5.125 1.00 80.44 186 SER A N 1
ATOM 1485 C CA . SER A 1 186 ? -5.362 -12.757 3.752 1.00 80.44 186 SER A CA 1
ATOM 1486 C C . SER A 1 186 ? -3.831 -12.811 3.695 1.00 80.44 186 SER A C 1
ATOM 1488 O O . SER A 1 186 ? -3.283 -13.607 2.932 1.00 80.44 186 SER A O 1
ATOM 1490 N N . GLN A 1 187 ? -3.139 -12.018 4.518 1.00 83.50 187 GLN A N 1
ATOM 1491 C CA . GLN A 1 187 ? -1.678 -12.026 4.628 1.00 83.50 187 GLN A CA 1
ATOM 1492 C C . GLN A 1 187 ? -1.177 -13.364 5.165 1.00 83.50 187 GLN A C 1
ATOM 1494 O O . GLN A 1 187 ? -0.213 -13.911 4.637 1.00 83.50 187 GLN A O 1
ATOM 1499 N N . ARG A 1 188 ? -1.869 -13.935 6.160 1.00 90.25 188 ARG A N 1
ATOM 1500 C CA . ARG A 1 188 ? -1.532 -15.256 6.700 1.00 90.25 188 ARG A CA 1
ATOM 1501 C C . ARG A 1 188 ? -1.613 -16.327 5.620 1.00 90.25 188 ARG A C 1
ATOM 1503 O O . ARG A 1 188 ? -0.651 -17.060 5.416 1.00 90.25 188 ARG A O 1
ATOM 1510 N N . LYS A 1 189 ? -2.715 -16.356 4.863 1.00 88.56 189 LYS A N 1
ATOM 1511 C CA . LYS A 1 189 ? -2.884 -17.286 3.740 1.00 88.56 189 LYS A CA 1
ATOM 1512 C C . LYS A 1 189 ? -1.773 -17.133 2.698 1.00 88.56 189 LYS A C 1
ATOM 1514 O O . LYS A 1 189 ? -1.199 -18.126 2.266 1.00 88.56 189 LYS A O 1
ATOM 1519 N N . GLN A 1 190 ? -1.435 -15.901 2.327 1.00 89.81 190 GLN A N 1
ATOM 1520 C CA . GLN A 1 190 ? -0.352 -15.637 1.379 1.00 89.81 190 GLN A CA 1
ATOM 1521 C C . GLN A 1 190 ? 1.014 -16.067 1.907 1.00 89.81 190 GLN A C 1
ATOM 1523 O O . GLN A 1 190 ? 1.829 -16.570 1.133 1.00 89.81 190 GLN A O 1
ATOM 1528 N N . PHE A 1 191 ? 1.266 -15.904 3.207 1.00 94.06 191 PHE A N 1
ATOM 1529 C CA . PHE A 1 191 ? 2.518 -16.351 3.794 1.00 94.06 191 PHE A CA 1
ATOM 1530 C C . PHE A 1 191 ? 2.612 -17.879 3.797 1.00 94.06 191 PHE A C 1
ATOM 1532 O O . PHE A 1 191 ? 3.640 -18.416 3.386 1.00 94.06 191 PHE A O 1
ATOM 1539 N N . CYS A 1 192 ? 1.519 -18.574 4.148 1.00 93.62 192 CYS A N 1
ATOM 1540 C CA . CYS A 1 192 ? 1.427 -20.030 4.023 1.00 93.62 192 CYS A CA 1
ATOM 1541 C C . CYS A 1 192 ? 1.733 -20.475 2.588 1.00 93.62 192 CYS A C 1
ATOM 1543 O O . CYS A 1 192 ? 2.617 -21.300 2.363 1.00 93.62 192 CYS A O 1
ATOM 1545 N N . GLU A 1 193 ? 1.057 -19.880 1.601 1.00 93.69 193 GLU A N 1
ATOM 1546 C CA . GLU A 1 193 ? 1.251 -20.205 0.185 1.00 93.69 193 GLU A CA 1
ATOM 1547 C C . GLU A 1 193 ? 2.682 -19.925 -0.292 1.00 93.69 193 GLU A C 1
ATOM 1549 O O . GLU A 1 193 ? 3.214 -20.680 -1.106 1.00 93.69 193 GLU A O 1
ATOM 1554 N N . ALA A 1 194 ? 3.315 -18.852 0.188 1.00 96.38 194 ALA A N 1
ATOM 1555 C CA . ALA A 1 194 ? 4.688 -18.513 -0.162 1.00 96.38 194 ALA A CA 1
ATOM 1556 C C . ALA A 1 194 ? 5.695 -19.505 0.441 1.00 96.38 194 ALA A C 1
ATOM 1558 O O . ALA A 1 194 ? 6.603 -19.946 -0.264 1.00 96.38 194 ALA A O 1
ATOM 1559 N N . LEU A 1 195 ? 5.516 -19.896 1.708 1.00 96.06 195 LEU A N 1
ATOM 1560 C CA . LEU A 1 195 ? 6.363 -20.892 2.367 1.00 96.06 195 LEU A CA 1
ATOM 1561 C C . LEU A 1 195 ? 6.211 -22.273 1.723 1.00 96.06 195 LEU A C 1
ATOM 1563 O O . LEU A 1 195 ? 7.217 -22.895 1.397 1.00 96.06 195 LEU A O 1
ATOM 1567 N N . MET A 1 196 ? 4.983 -22.722 1.457 1.00 96.00 196 MET A N 1
ATOM 1568 C CA . MET A 1 196 ? 4.737 -24.019 0.812 1.00 96.00 196 MET A CA 1
ATOM 1569 C C . MET A 1 196 ? 5.269 -24.074 -0.629 1.00 96.00 196 MET A C 1
ATOM 1571 O O . MET A 1 196 ? 5.747 -25.112 -1.087 1.00 96.00 196 MET A O 1
ATOM 1575 N N . ASP A 1 197 ? 5.205 -22.959 -1.361 1.00 96.25 197 ASP A N 1
ATOM 1576 C CA . ASP A 1 197 ? 5.741 -22.854 -2.722 1.00 96.25 197 ASP A CA 1
ATOM 1577 C C . ASP A 1 197 ? 7.276 -22.887 -2.741 1.00 96.25 197 ASP A C 1
ATOM 1579 O O . ASP A 1 197 ? 7.879 -23.550 -3.595 1.00 96.25 197 ASP A O 1
ATOM 1583 N N . ALA A 1 198 ? 7.901 -22.203 -1.778 1.00 96.44 198 ALA A N 1
ATOM 1584 C CA . 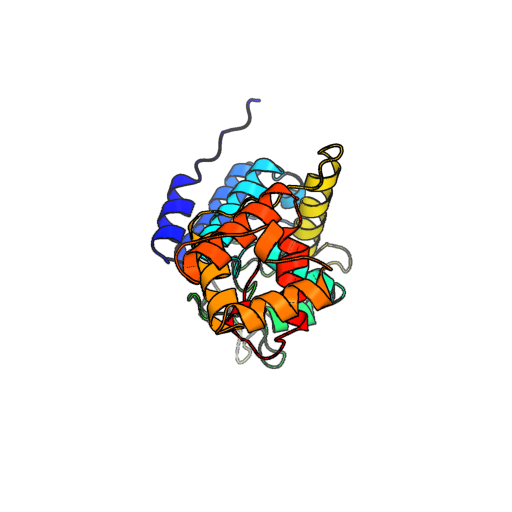ALA A 1 198 ? 9.348 -22.135 -1.622 1.00 96.44 198 ALA A CA 1
ATOM 1585 C C . ALA A 1 198 ? 9.957 -23.423 -1.053 1.00 96.44 198 ALA A C 1
ATOM 1587 O O . ALA A 1 198 ? 11.055 -23.808 -1.462 1.00 96.44 198 ALA A O 1
ATOM 1588 N N . PHE A 1 199 ? 9.249 -24.100 -0.152 1.00 96.38 199 PHE A N 1
ATOM 1589 C CA . PHE A 1 199 ? 9.697 -25.303 0.542 1.00 96.38 199 PHE A CA 1
ATOM 1590 C C . PHE A 1 199 ? 8.670 -26.415 0.320 1.00 96.38 199 PHE A C 1
ATOM 1592 O O . PHE A 1 199 ? 7.804 -26.663 1.134 1.00 96.38 199 PHE A O 1
ATOM 1599 N N . ARG A 1 200 ? 8.748 -27.130 -0.805 1.00 93.56 200 ARG A N 1
ATOM 1600 C CA . ARG A 1 200 ? 7.699 -28.090 -1.223 1.00 93.56 200 ARG A CA 1
ATOM 1601 C C . ARG A 1 200 ? 7.580 -29.363 -0.369 1.00 93.56 200 ARG A C 1
ATOM 1603 O O . ARG A 1 200 ? 6.844 -30.276 -0.739 1.00 93.56 200 ARG A O 1
ATOM 1610 N N . SER A 1 201 ? 8.339 -29.472 0.716 1.00 93.19 201 SER A N 1
ATOM 1611 C CA . SER A 1 201 ? 8.268 -30.588 1.653 1.00 93.19 201 SER A CA 1
ATOM 1612 C C . SER A 1 201 ? 8.543 -30.118 3.075 1.00 93.19 201 SER A C 1
ATOM 1614 O O . SER A 1 201 ? 9.321 -29.189 3.302 1.00 93.19 201 SER A O 1
ATOM 1616 N N . GLU A 1 202 ? 7.962 -30.828 4.039 1.00 90.81 202 GLU A N 1
ATOM 1617 C CA . GLU A 1 202 ? 8.187 -30.590 5.465 1.00 90.81 202 GLU A CA 1
ATOM 1618 C C . GLU A 1 202 ? 9.676 -30.620 5.823 1.00 90.81 202 GLU A C 1
ATOM 1620 O O . GLU A 1 202 ? 10.165 -29.733 6.514 1.00 90.81 202 GLU A O 1
ATOM 1625 N N . LY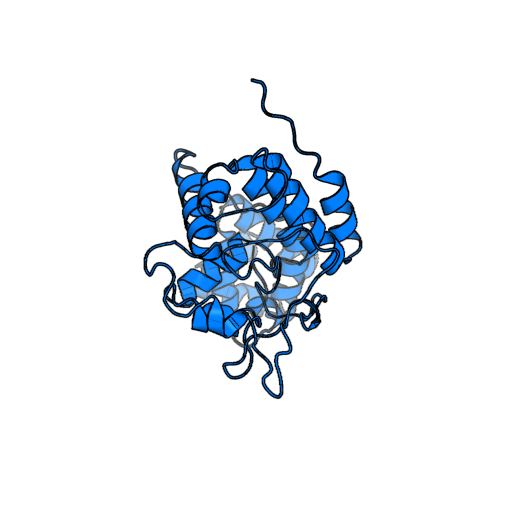S A 1 203 ? 10.436 -31.562 5.250 1.00 91.50 203 LYS A N 1
ATOM 1626 C CA . LYS A 1 203 ? 11.882 -31.657 5.481 1.00 91.50 203 LYS A CA 1
ATOM 1627 C C . LYS A 1 203 ? 12.643 -30.427 4.980 1.00 91.50 203 LYS A C 1
ATOM 1629 O O . LYS A 1 203 ? 13.596 -30.006 5.626 1.00 91.50 203 LYS A O 1
ATOM 1634 N N . ALA A 1 204 ? 12.249 -29.852 3.842 1.00 94.19 204 ALA A N 1
ATOM 1635 C CA . ALA A 1 204 ? 12.889 -28.644 3.321 1.00 94.19 204 ALA A CA 1
ATOM 1636 C C . ALA A 1 204 ? 12.627 -27.435 4.230 1.00 94.19 204 ALA A C 1
ATOM 1638 O O . ALA A 1 204 ? 13.538 -26.645 4.476 1.00 94.19 204 ALA A O 1
ATOM 1639 N N . LEU A 1 205 ? 11.407 -27.329 4.764 1.00 94.38 205 LEU A N 1
ATOM 1640 C CA . LEU A 1 205 ? 11.047 -26.299 5.734 1.00 94.38 205 LEU A CA 1
ATOM 1641 C C . LEU A 1 205 ? 11.805 -26.485 7.055 1.00 94.38 205 LEU A C 1
ATOM 1643 O O . LEU A 1 205 ? 12.369 -25.523 7.565 1.00 94.38 205 LEU A O 1
ATOM 1647 N N . GLU A 1 206 ? 11.875 -27.718 7.566 1.00 93.00 206 GLU A N 1
ATOM 1648 C CA . GLU A 1 206 ? 12.615 -28.076 8.783 1.00 93.00 206 GLU A CA 1
ATOM 1649 C C . GLU A 1 206 ? 14.098 -27.703 8.672 1.00 93.00 206 GLU A C 1
ATOM 1651 O O . GLU A 1 206 ? 14.652 -27.102 9.589 1.00 93.00 206 GLU A O 1
ATOM 1656 N N . ILE A 1 207 ? 14.734 -28.017 7.537 1.00 89.94 207 ILE A N 1
ATOM 1657 C CA . ILE A 1 207 ? 16.133 -27.650 7.280 1.00 89.94 207 ILE A CA 1
ATOM 1658 C C . ILE A 1 207 ? 16.296 -26.127 7.297 1.00 89.94 207 ILE A C 1
ATOM 1660 O O . ILE A 1 207 ? 17.223 -25.631 7.934 1.00 89.94 207 ILE A O 1
ATOM 1664 N N . MET A 1 208 ? 15.398 -25.386 6.635 1.00 94.94 208 MET A N 1
ATOM 1665 C CA . MET A 1 208 ? 15.465 -23.923 6.595 1.00 94.94 208 MET A CA 1
ATOM 1666 C C . MET A 1 208 ? 15.383 -23.323 7.998 1.00 94.94 208 MET A C 1
ATOM 1668 O O . MET A 1 208 ? 16.279 -22.579 8.390 1.00 94.94 208 MET A O 1
ATOM 1672 N N . ILE A 1 209 ? 14.371 -23.688 8.786 1.00 93.38 209 ILE A N 1
ATOM 1673 C CA . ILE A 1 209 ? 14.212 -23.099 10.120 1.00 93.38 209 ILE A CA 1
ATOM 1674 C C . ILE A 1 209 ? 15.291 -23.571 11.104 1.00 93.38 209 ILE A C 1
ATOM 1676 O O . ILE A 1 209 ? 15.672 -22.817 11.995 1.00 93.38 209 ILE A O 1
ATOM 1680 N N . SER A 1 210 ? 15.829 -24.783 10.933 1.00 90.62 210 SER A N 1
ATOM 1681 C CA . SER A 1 210 ? 16.924 -25.281 11.768 1.00 90.62 210 SER A CA 1
ATOM 1682 C C . SER A 1 210 ? 18.230 -24.541 11.505 1.00 90.62 210 SER A C 1
ATOM 1684 O O . SER A 1 210 ? 18.992 -24.365 12.446 1.00 90.62 210 SER A O 1
ATOM 1686 N N . TYR A 1 211 ? 18.529 -24.173 10.258 1.00 86.06 211 TYR A N 1
ATOM 1687 C CA . TYR A 1 211 ? 19.789 -23.507 9.915 1.00 86.06 211 TYR A CA 1
ATOM 1688 C C . TYR A 1 211 ? 19.721 -21.990 10.064 1.00 86.06 211 TYR A C 1
ATOM 1690 O O . TYR A 1 211 ? 20.723 -21.372 10.408 1.00 86.06 211 TYR A O 1
ATOM 1698 N N . GLU A 1 212 ? 18.563 -21.387 9.800 1.00 88.00 212 GLU A N 1
ATOM 1699 C CA . GLU A 1 212 ? 18.415 -19.930 9.815 1.00 88.00 212 GLU A CA 1
ATOM 1700 C C . GLU A 1 212 ? 17.938 -19.380 11.163 1.00 88.00 212 GLU A C 1
ATOM 1702 O O . GLU A 1 212 ? 18.185 -18.209 11.451 1.00 88.00 212 GLU A O 1
ATOM 1707 N N . LEU A 1 213 ? 17.228 -20.186 11.964 1.00 88.94 213 LEU A N 1
ATOM 1708 C CA . LEU A 1 213 ? 16.555 -19.733 13.191 1.00 88.94 213 LEU A CA 1
ATOM 1709 C C . LEU A 1 213 ? 16.869 -20.596 14.425 1.00 88.94 213 LEU A C 1
ATOM 1711 O O . LEU A 1 213 ? 16.389 -20.281 15.511 1.00 88.94 213 LEU A O 1
ATOM 1715 N N . ASP A 1 214 ? 17.631 -21.686 14.277 1.00 88.56 214 ASP A N 1
ATOM 1716 C CA . ASP A 1 214 ? 17.877 -22.694 15.324 1.00 88.56 214 ASP A CA 1
ATOM 1717 C C . ASP A 1 214 ? 16.586 -23.310 15.913 1.00 88.56 214 ASP A C 1
ATOM 1719 O O . ASP A 1 214 ? 16.550 -23.807 17.044 1.00 88.56 214 ASP A O 1
ATOM 1723 N N . TRP A 1 215 ? 15.496 -23.303 15.139 1.00 88.38 215 TRP A N 1
ATOM 1724 C CA . TRP A 1 215 ? 14.199 -23.840 15.549 1.00 88.38 215 TRP A CA 1
ATOM 1725 C C . TRP A 1 215 ? 14.055 -25.322 15.198 1.00 88.38 215 TRP A C 1
ATOM 1727 O O . TRP A 1 215 ? 14.515 -25.790 14.157 1.00 88.38 215 TRP A O 1
ATOM 1737 N N . LYS A 1 216 ? 13.344 -26.071 16.049 1.00 86.25 216 LYS A N 1
ATOM 1738 C CA . LYS A 1 216 ? 13.023 -27.487 15.823 1.00 86.25 216 LYS A CA 1
ATOM 1739 C C . LYS A 1 216 ? 11.552 -27.636 15.463 1.00 86.25 216 LYS A C 1
ATOM 1741 O O . LYS A 1 216 ? 10.705 -27.540 16.347 1.00 86.25 216 LYS A O 1
ATOM 1746 N N . LEU A 1 217 ? 11.260 -27.892 14.183 1.00 80.44 217 LEU A N 1
ATOM 1747 C CA . LEU A 1 217 ? 9.894 -27.915 13.629 1.00 80.44 217 LEU A CA 1
ATOM 1748 C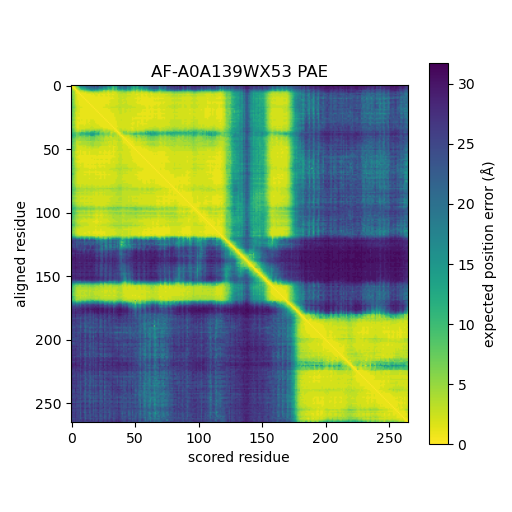 C . LEU A 1 217 ? 8.936 -28.778 14.462 1.00 80.44 217 LEU A C 1
ATOM 1750 O O . LEU A 1 217 ? 7.859 -28.326 14.837 1.00 80.44 217 LEU A O 1
ATOM 1754 N N . ASN A 1 218 ? 9.381 -29.980 14.832 1.00 80.44 218 ASN A N 1
ATOM 1755 C CA . ASN A 1 218 ? 8.616 -30.957 15.609 1.00 80.44 218 ASN A CA 1
ATOM 1756 C C . ASN A 1 218 ? 8.346 -30.560 17.074 1.00 80.44 218 ASN A C 1
ATOM 1758 O O . ASN A 1 218 ? 7.603 -31.258 17.760 1.00 80.44 218 ASN A O 1
ATOM 1762 N N . GLN A 1 219 ? 8.975 -29.495 17.576 1.00 74.81 219 GLN A N 1
ATOM 1763 C CA . GLN A 1 219 ? 8.763 -28.970 18.929 1.00 74.81 219 GLN A CA 1
ATOM 1764 C C . GLN A 1 219 ? 7.876 -27.721 18.947 1.00 74.81 219 GLN A C 1
ATOM 1766 O O . GLN A 1 219 ? 7.371 -27.370 20.010 1.00 74.81 219 GLN A O 1
ATOM 1771 N N . ILE A 1 220 ? 7.699 -27.054 17.801 1.00 72.19 220 ILE A N 1
ATOM 1772 C CA . ILE A 1 220 ? 7.030 -25.744 17.714 1.00 72.19 220 ILE A CA 1
ATOM 1773 C C . ILE A 1 220 ? 5.792 -25.742 16.816 1.00 72.19 220 ILE A C 1
ATOM 1775 O O . ILE A 1 220 ? 4.963 -24.847 16.923 1.00 72.19 220 ILE A O 1
ATOM 1779 N N . SER A 1 221 ? 5.660 -26.731 15.934 1.00 72.00 221 SER A N 1
ATOM 1780 C CA . SER A 1 221 ? 4.558 -26.832 14.980 1.00 72.00 221 SER A CA 1
ATOM 1781 C C . SER A 1 221 ? 4.140 -28.287 14.805 1.00 72.00 221 SER A C 1
ATOM 1783 O O . SER A 1 221 ? 4.969 -29.195 14.863 1.00 72.00 221 SER A O 1
ATOM 1785 N N . GLY A 1 222 ? 2.848 -28.502 14.590 1.00 72.06 222 GLY A N 1
ATOM 1786 C CA . GLY A 1 222 ? 2.262 -29.803 14.301 1.00 72.06 222 GLY A CA 1
ATOM 1787 C C . GLY A 1 222 ? 1.043 -29.636 13.403 1.00 72.06 222 GLY A C 1
ATOM 1788 O O . GLY A 1 222 ? 0.548 -28.525 13.223 1.00 72.06 222 GLY A O 1
ATOM 1789 N N . GLY A 1 223 ? 0.586 -30.733 12.816 1.00 77.19 223 GLY A N 1
ATOM 1790 C CA . GLY A 1 223 ? -0.554 -30.751 11.909 1.00 77.19 223 GLY A CA 1
ATOM 1791 C C . GLY A 1 223 ? -0.687 -32.116 11.252 1.00 77.19 223 GLY A C 1
ATOM 1792 O O . GLY A 1 223 ? 0.292 -32.859 11.163 1.00 77.19 223 GLY A O 1
ATOM 1793 N N . ASP A 1 224 ? -1.888 -32.440 10.787 1.00 78.75 224 ASP A N 1
ATOM 1794 C CA . ASP A 1 224 ? -2.166 -33.717 10.120 1.00 78.75 224 ASP A CA 1
ATOM 1795 C C . ASP A 1 224 ? -1.656 -33.726 8.667 1.00 78.75 224 ASP A C 1
ATOM 1797 O O . ASP A 1 224 ? -1.535 -34.775 8.029 1.00 78.75 224 ASP A O 1
ATOM 1801 N N . ASN A 1 225 ? -1.344 -32.547 8.124 1.00 87.25 225 ASN A N 1
ATOM 1802 C CA . ASN A 1 225 ? -0.809 -32.353 6.783 1.00 87.25 225 ASN A CA 1
ATOM 1803 C C . ASN A 1 225 ? 0.154 -31.152 6.725 1.00 87.25 225 ASN A C 1
ATOM 1805 O O . ASN A 1 225 ? 0.257 -30.352 7.654 1.00 87.25 225 ASN A O 1
ATOM 1809 N N . TYR A 1 226 ? 0.865 -31.019 5.602 1.00 89.44 226 TYR A N 1
ATOM 1810 C CA . TYR A 1 226 ? 1.910 -30.005 5.443 1.00 89.44 226 TYR A CA 1
ATOM 1811 C C . TYR A 1 226 ? 1.390 -28.559 5.537 1.00 89.44 226 TYR A C 1
ATOM 1813 O O . TYR A 1 226 ? 2.096 -27.686 6.039 1.00 89.44 226 TYR A O 1
ATOM 1821 N N . GLU A 1 227 ? 0.158 -28.302 5.092 1.00 89.81 227 GLU A N 1
ATOM 1822 C CA . GLU A 1 227 ? -0.461 -26.975 5.184 1.00 89.81 227 GLU A CA 1
ATOM 1823 C C . GLU A 1 227 ? -0.689 -26.570 6.646 1.00 89.81 227 GLU A C 1
ATOM 1825 O O . GLU A 1 227 ? -0.329 -25.462 7.041 1.00 89.81 227 GLU A O 1
ATOM 1830 N N . GLU A 1 228 ? -1.195 -27.487 7.473 1.00 86.50 228 GLU A N 1
ATOM 1831 C CA . GLU A 1 228 ? -1.404 -27.258 8.908 1.00 86.50 228 GLU A CA 1
ATOM 1832 C C . GLU A 1 228 ? -0.094 -27.058 9.677 1.00 86.50 228 GLU A C 1
ATOM 1834 O O . GLU A 1 228 ? -0.027 -26.212 10.571 1.00 86.50 228 GLU A O 1
ATOM 1839 N N . VAL A 1 229 ? 0.969 -27.781 9.305 1.00 90.50 229 VAL A N 1
ATOM 1840 C CA . VAL A 1 229 ? 2.309 -27.584 9.881 1.00 90.50 229 VAL A CA 1
ATOM 1841 C C . VAL A 1 229 ? 2.822 -26.171 9.582 1.00 90.50 229 VAL A C 1
ATOM 1843 O O . VAL A 1 229 ? 3.292 -25.481 10.488 1.00 90.50 229 VAL A O 1
ATOM 1846 N N . VAL A 1 230 ? 2.697 -25.707 8.333 1.00 93.81 230 VAL A N 1
ATOM 1847 C CA . VAL A 1 230 ? 3.104 -24.346 7.933 1.00 93.81 230 VAL A CA 1
ATOM 1848 C C . VAL A 1 230 ? 2.257 -23.284 8.631 1.00 93.81 230 VAL A C 1
ATOM 1850 O O . VAL A 1 230 ? 2.799 -22.289 9.113 1.00 93.81 230 VAL A O 1
ATOM 1853 N N . PHE A 1 231 ? 0.945 -23.496 8.718 1.00 90.69 231 PHE A N 1
ATOM 1854 C CA . PHE A 1 231 ? 0.037 -22.590 9.414 1.00 90.69 231 PHE A CA 1
ATOM 1855 C C . PHE A 1 231 ? 0.409 -22.456 10.898 1.00 90.69 231 PHE A C 1
ATOM 1857 O O . PHE A 1 231 ? 0.564 -21.344 11.400 1.00 90.69 231 PHE A O 1
ATOM 1864 N N . SER A 1 232 ? 0.641 -23.581 11.579 1.00 88.81 232 SER A N 1
ATOM 1865 C CA . SER A 1 232 ? 1.002 -23.609 13.001 1.00 88.81 232 SER A CA 1
ATOM 1866 C C . SER A 1 232 ? 2.382 -22.999 13.273 1.00 88.81 232 SER A C 1
ATOM 1868 O O . SER A 1 232 ? 2.586 -22.364 14.306 1.00 88.81 232 SER A O 1
ATOM 1870 N N . LEU A 1 233 ? 3.331 -23.135 12.338 1.00 92.62 233 LEU A N 1
ATOM 1871 C CA . LEU A 1 233 ? 4.626 -22.445 12.397 1.00 92.62 233 LEU A CA 1
ATOM 1872 C C . LEU A 1 233 ? 4.460 -20.919 12.345 1.00 92.62 233 LEU A C 1
ATOM 1874 O O . LEU A 1 233 ? 5.146 -20.201 13.074 1.00 92.62 233 LEU A O 1
ATOM 1878 N N . ILE A 1 234 ? 3.562 -20.420 11.492 1.00 91.88 234 ILE A N 1
ATOM 1879 C CA . ILE A 1 234 ? 3.268 -18.986 11.397 1.00 91.88 234 ILE A CA 1
ATOM 1880 C C . ILE A 1 234 ? 2.599 -18.491 12.683 1.00 91.88 234 ILE A C 1
ATOM 1882 O O . ILE A 1 234 ? 3.010 -17.453 13.195 1.00 91.88 234 ILE A O 1
ATOM 1886 N N . ASP A 1 235 ? 1.648 -19.243 13.243 1.00 86.62 235 ASP A N 1
ATOM 1887 C CA . ASP A 1 235 ? 1.018 -18.909 14.529 1.00 86.62 235 ASP A CA 1
ATOM 1888 C C . ASP A 1 235 ? 2.051 -18.836 15.664 1.00 86.62 235 ASP A C 1
ATOM 1890 O O . ASP A 1 235 ? 2.026 -17.909 16.478 1.00 86.62 235 ASP A O 1
ATOM 1894 N N . TYR A 1 236 ? 3.000 -19.777 15.698 1.00 88.25 236 TYR A N 1
ATOM 1895 C CA . TYR A 1 236 ? 4.107 -19.752 16.651 1.00 88.25 236 TYR A CA 1
ATOM 1896 C C . TYR A 1 236 ? 4.984 -18.505 16.466 1.00 88.25 236 TYR A C 1
ATOM 1898 O O . TYR A 1 236 ? 5.242 -17.785 17.432 1.00 88.25 236 TYR A O 1
ATOM 1906 N N . ALA A 1 237 ? 5.411 -18.212 15.234 1.00 88.94 237 ALA A N 1
ATOM 1907 C CA . ALA A 1 237 ? 6.237 -17.044 14.941 1.00 88.94 237 ALA A CA 1
ATOM 1908 C C . ALA A 1 237 ? 5.510 -15.730 15.272 1.00 88.94 237 ALA A C 1
ATOM 1910 O O . ALA A 1 237 ? 6.122 -14.810 15.809 1.00 88.94 237 ALA A O 1
ATOM 1911 N N . GLU A 1 238 ? 4.205 -15.647 15.019 1.00 84.81 238 GLU A N 1
ATOM 1912 C CA . GLU A 1 238 ? 3.366 -14.506 15.393 1.00 84.81 238 GLU A CA 1
ATOM 1913 C C . GLU A 1 238 ? 3.290 -14.336 16.913 1.00 84.81 238 GLU A C 1
ATOM 1915 O O . GLU A 1 238 ? 3.483 -13.229 17.418 1.00 84.81 238 GLU A O 1
ATOM 1920 N N . ALA A 1 239 ? 3.100 -15.430 17.657 1.00 79.88 239 ALA A N 1
ATOM 1921 C CA . ALA A 1 239 ? 3.062 -15.414 19.118 1.00 79.88 239 ALA A CA 1
ATOM 1922 C C . ALA A 1 239 ? 4.402 -15.009 19.756 1.00 79.88 239 ALA A C 1
ATOM 1924 O O . ALA A 1 239 ? 4.404 -14.385 20.816 1.00 79.88 239 ALA A O 1
ATOM 1925 N N . GLN A 1 240 ? 5.529 -15.339 19.118 1.00 79.38 240 GLN A N 1
ATOM 1926 C CA . GLN A 1 240 ? 6.866 -14.932 19.566 1.00 79.38 240 GLN A CA 1
ATOM 1927 C C . GLN A 1 240 ? 7.292 -13.548 19.044 1.00 79.38 240 GLN A C 1
ATOM 1929 O O . GLN A 1 240 ? 8.359 -13.062 19.409 1.00 79.38 240 GLN A O 1
ATOM 1934 N N . GLY A 1 241 ? 6.493 -12.904 18.184 1.00 82.25 241 GLY A N 1
ATOM 1935 C CA . GLY A 1 241 ? 6.876 -11.653 17.522 1.00 82.25 241 GLY A CA 1
ATOM 1936 C C . GLY A 1 241 ? 8.016 -11.812 16.507 1.00 82.25 241 GLY A C 1
ATOM 1937 O O . GLY A 1 241 ? 8.681 -10.833 16.194 1.00 82.25 241 GLY A O 1
ATOM 1938 N N . GLN A 1 242 ? 8.233 -13.027 15.993 1.00 87.56 242 GLN A N 1
ATOM 1939 C CA . GLN A 1 242 ? 9.351 -13.418 15.123 1.00 87.56 242 GLN A CA 1
ATOM 1940 C C . GLN A 1 242 ? 8.936 -13.655 13.658 1.00 87.56 242 GLN A C 1
ATOM 1942 O O . GLN A 1 242 ? 9.575 -14.407 12.917 1.00 87.56 242 GLN A O 1
ATOM 1947 N N . LEU A 1 243 ? 7.825 -13.055 13.222 1.00 89.56 243 LEU A N 1
ATOM 1948 C CA . LEU A 1 243 ? 7.338 -13.188 11.843 1.00 89.56 243 LEU A CA 1
ATOM 1949 C C . LEU A 1 243 ? 8.301 -12.589 10.819 1.00 89.56 243 LEU A C 1
ATOM 1951 O O . LEU A 1 243 ? 8.481 -13.154 9.738 1.00 89.56 243 LEU A O 1
ATOM 1955 N N . ILE A 1 244 ? 8.924 -11.459 11.160 1.00 86.56 244 ILE A N 1
ATOM 1956 C CA . ILE A 1 244 ? 9.905 -10.786 10.303 1.00 86.56 244 ILE A CA 1
ATOM 1957 C C . ILE A 1 244 ? 11.123 -11.686 10.119 1.00 86.56 244 ILE A C 1
ATOM 1959 O O . ILE A 1 244 ? 11.553 -11.923 8.992 1.00 86.56 244 ILE A O 1
ATOM 1963 N N . GLU A 1 245 ? 11.623 -12.255 11.207 1.00 87.50 245 GLU A N 1
ATOM 1964 C CA . GLU A 1 245 ? 12.749 -13.178 11.224 1.00 87.50 245 GLU A CA 1
ATOM 1965 C C . GLU A 1 245 ? 12.450 -14.425 10.389 1.00 87.50 245 GLU A C 1
ATOM 1967 O O . GLU A 1 245 ? 13.283 -14.813 9.568 1.00 87.50 245 GLU A O 1
ATOM 1972 N N . LEU A 1 246 ? 11.249 -15.002 10.522 1.00 93.56 246 LEU A N 1
ATOM 1973 C CA . LEU A 1 246 ? 10.817 -16.146 9.717 1.00 93.56 246 LEU A CA 1
ATOM 1974 C C . LEU A 1 246 ? 10.770 -15.814 8.218 1.00 93.56 246 LEU A C 1
ATOM 1976 O O . LEU A 1 246 ? 11.238 -16.601 7.392 1.00 93.56 246 LEU A O 1
ATOM 1980 N N . LEU A 1 247 ? 10.234 -14.647 7.851 1.00 92.88 247 LEU A N 1
ATOM 1981 C CA . LEU A 1 247 ? 10.174 -14.214 6.455 1.00 92.88 247 LEU A CA 1
ATOM 1982 C C . LEU A 1 247 ? 11.571 -13.981 5.869 1.00 92.88 247 LEU A C 1
ATOM 1984 O O . LEU A 1 247 ? 11.853 -14.412 4.749 1.00 92.88 247 LEU A O 1
ATOM 1988 N N . GLU A 1 248 ? 12.450 -13.302 6.602 1.00 87.50 248 GLU A N 1
ATOM 1989 C CA . GLU A 1 248 ? 13.801 -13.002 6.129 1.00 87.50 248 GLU A CA 1
ATOM 1990 C C . GLU A 1 248 ? 14.668 -14.265 6.043 1.00 87.50 248 GLU A C 1
ATOM 1992 O O . GLU A 1 248 ? 15.390 -14.438 5.061 1.00 87.50 248 GLU A O 1
ATOM 1997 N N . ALA A 1 249 ? 14.533 -15.199 6.989 1.00 90.69 249 ALA A N 1
ATOM 1998 C CA . ALA A 1 249 ? 15.129 -16.533 6.901 1.00 90.69 249 ALA A CA 1
ATOM 1999 C C . ALA A 1 249 ? 14.673 -17.277 5.636 1.00 90.69 249 ALA A C 1
ATOM 2001 O O . ALA A 1 249 ? 15.497 -17.757 4.853 1.00 90.69 249 ALA A O 1
ATOM 2002 N N . ALA A 1 250 ? 13.363 -17.293 5.370 1.00 95.69 250 ALA A N 1
ATOM 2003 C CA . ALA A 1 250 ? 12.809 -17.920 4.176 1.00 95.69 250 ALA A CA 1
ATOM 2004 C C . ALA A 1 250 ? 13.346 -17.283 2.879 1.00 95.69 250 ALA A C 1
ATOM 2006 O O . ALA A 1 250 ? 13.705 -17.999 1.940 1.00 95.69 250 ALA A O 1
ATOM 2007 N N . LYS A 1 251 ? 13.456 -15.948 2.824 1.00 93.19 251 LYS A N 1
ATOM 2008 C CA . LYS A 1 251 ? 14.033 -15.222 1.677 1.00 93.19 251 LYS A CA 1
ATOM 2009 C C . LYS A 1 251 ? 15.519 -15.527 1.477 1.00 93.19 251 LYS A C 1
ATOM 2011 O O . LYS A 1 251 ? 15.939 -15.666 0.329 1.00 93.19 251 LYS A O 1
ATOM 2016 N N . ARG A 1 252 ? 16.312 -15.639 2.550 1.00 90.94 252 ARG A N 1
ATOM 2017 C CA . ARG A 1 252 ? 17.739 -16.007 2.469 1.00 90.94 252 ARG A CA 1
ATOM 2018 C C . ARG A 1 252 ? 17.933 -17.434 1.968 1.00 90.94 252 ARG A C 1
ATOM 2020 O O . ARG A 1 252 ? 18.775 -17.656 1.101 1.00 90.94 252 ARG A O 1
ATOM 2027 N N . ALA A 1 253 ? 17.122 -18.369 2.456 1.00 92.56 253 ALA A N 1
ATOM 2028 C CA . ALA A 1 253 ? 17.189 -19.772 2.063 1.00 92.56 253 ALA A CA 1
ATOM 2029 C C . ALA A 1 253 ? 16.660 -20.026 0.639 1.00 92.56 253 ALA A C 1
ATOM 2031 O O . ALA A 1 253 ? 17.120 -20.950 -0.034 1.00 92.56 253 ALA A O 1
ATOM 2032 N N . ASN A 1 254 ? 15.713 -19.214 0.153 1.00 93.69 254 ASN A N 1
ATOM 2033 C CA . ASN A 1 254 ? 15.181 -19.326 -1.206 1.00 93.69 254 ASN A CA 1
ATOM 2034 C C . ASN A 1 254 ? 15.061 -17.956 -1.914 1.00 93.69 254 ASN A C 1
ATOM 2036 O O . ASN A 1 254 ? 13.954 -17.478 -2.190 1.00 93.69 254 ASN A O 1
ATOM 2040 N N . PRO A 1 255 ? 16.195 -17.327 -2.285 1.00 89.75 255 PRO A N 1
ATOM 2041 C CA . PRO A 1 255 ? 16.219 -15.977 -2.857 1.00 89.75 255 PRO A CA 1
ATOM 2042 C C . PRO A 1 255 ? 15.649 -15.912 -4.281 1.00 89.75 255 PRO A C 1
ATOM 2044 O O . PRO A 1 255 ? 15.420 -14.825 -4.814 1.00 89.75 255 PRO A O 1
ATOM 2047 N N . GLY A 1 256 ? 15.433 -17.064 -4.922 1.00 89.56 256 GLY A N 1
ATOM 2048 C CA . GLY A 1 256 ? 14.813 -17.174 -6.240 1.00 89.56 256 GLY A CA 1
ATOM 2049 C C . GLY A 1 256 ? 13.285 -17.238 -6.205 1.00 89.56 256 GLY A C 1
ATOM 2050 O O . GLY A 1 256 ? 12.663 -17.070 -7.253 1.00 89.56 256 GLY A O 1
ATOM 2051 N N . ASN A 1 257 ? 12.665 -17.464 -5.040 1.00 94.00 257 ASN A N 1
ATOM 2052 C CA . ASN A 1 257 ? 11.219 -17.632 -4.960 1.00 94.00 257 ASN A CA 1
ATOM 2053 C C . ASN A 1 257 ? 10.483 -16.280 -5.110 1.00 94.00 257 ASN A C 1
ATOM 2055 O O . ASN A 1 257 ? 10.647 -15.385 -4.275 1.00 94.00 257 ASN A O 1
ATOM 2059 N N . PRO A 1 258 ? 9.640 -16.102 -6.145 1.00 87.94 258 PRO A N 1
ATOM 2060 C CA . PRO A 1 258 ? 8.986 -14.824 -6.405 1.00 87.94 258 PRO A CA 1
ATOM 2061 C C . PRO A 1 258 ? 7.894 -14.489 -5.383 1.00 87.94 258 PRO A C 1
ATOM 2063 O O . PRO A 1 258 ? 7.646 -13.308 -5.151 1.00 87.94 258 PRO A O 1
ATOM 2066 N N . LYS A 1 259 ? 7.248 -15.485 -4.760 1.00 89.94 259 LYS A N 1
ATOM 2067 C CA . LYS A 1 259 ? 6.222 -15.237 -3.739 1.00 89.94 259 LYS A CA 1
ATOM 2068 C C . LYS A 1 259 ? 6.862 -14.673 -2.477 1.00 89.94 259 LYS A C 1
ATOM 2070 O O . LYS A 1 259 ? 6.435 -13.620 -2.028 1.00 89.94 259 LYS A O 1
ATOM 2075 N N . LEU A 1 260 ? 7.949 -15.278 -1.993 1.00 91.19 260 LEU A N 1
ATOM 2076 C CA . LEU A 1 260 ? 8.691 -14.766 -0.834 1.00 91.19 260 LEU A CA 1
ATOM 2077 C C . LEU A 1 260 ? 9.295 -13.380 -1.085 1.00 91.19 260 LEU A C 1
ATOM 2079 O O . LEU A 1 260 ? 9.206 -12.508 -0.227 1.00 91.19 260 LEU A O 1
ATOM 2083 N N . ARG A 1 261 ? 9.871 -13.137 -2.270 1.00 84.62 261 ARG A N 1
ATOM 2084 C CA . ARG A 1 261 ? 10.445 -11.822 -2.615 1.00 84.62 261 ARG A CA 1
ATOM 2085 C C . ARG A 1 261 ? 9.423 -10.695 -2.627 1.00 84.62 261 ARG A C 1
ATOM 2087 O O . ARG A 1 261 ? 9.778 -9.564 -2.315 1.00 84.62 261 ARG A O 1
ATOM 2094 N N . ASN A 1 262 ? 8.199 -10.998 -3.045 1.00 82.12 262 ASN A N 1
ATOM 2095 C CA . ASN A 1 262 ? 7.127 -10.018 -3.166 1.00 82.12 262 ASN A CA 1
ATOM 2096 C C . ASN A 1 262 ? 6.247 -9.944 -1.911 1.00 82.12 262 ASN A C 1
ATOM 2098 O O . ASN A 1 262 ? 5.325 -9.132 -1.888 1.00 82.12 262 ASN A O 1
ATOM 2102 N N . PHE A 1 263 ? 6.512 -10.780 -0.905 1.00 80.88 263 PHE A N 1
ATOM 2103 C CA . PHE A 1 263 ? 5.742 -10.831 0.327 1.00 80.88 263 PHE A CA 1
ATOM 2104 C C . PHE A 1 263 ? 6.291 -9.840 1.361 1.00 80.88 263 PHE A C 1
ATOM 2106 O O . PHE A 1 263 ? 7.498 -9.796 1.632 1.00 80.88 263 PHE A O 1
ATOM 2113 N N . TYR A 1 264 ? 5.384 -9.051 1.936 1.00 79.06 264 TYR A N 1
ATOM 2114 C CA . TYR A 1 264 ? 5.657 -8.031 2.945 1.00 79.06 264 TYR A CA 1
ATOM 2115 C C . TYR A 1 264 ? 4.491 -7.974 3.941 1.00 79.06 264 TYR A C 1
ATOM 2117 O O . TYR A 1 264 ? 3.341 -8.196 3.555 1.00 79.06 264 TYR A O 1
ATOM 2125 N N . PHE A 1 265 ? 4.815 -7.694 5.203 1.00 71.94 265 PHE A N 1
ATOM 2126 C CA . PHE A 1 265 ? 3.858 -7.525 6.297 1.00 71.94 265 PHE A CA 1
ATOM 2127 C C . PHE A 1 265 ? 3.208 -6.134 6.302 1.00 71.94 265 PHE A C 1
ATOM 2129 O O . PHE A 1 265 ? 3.880 -5.161 5.890 1.00 71.94 265 PHE A O 1
#

Secondary structure (DSSP, 8-state):
-PPPPP--HHHHHHHHTT-HHHHHHHHHHHHHHHTT-SS-B-HHHHTTS-HHHHHHHHHHHHHHHTTSSSHHHHHHHHHHTTT-HHHHHHHTTSEETTEEPPGGGS--STTSPTT--S---SS-B--SSS--SEEEETTEEEEHHHHSSSSS-TTSPPHHHHHHHHHHHHHHSS-S-----PPPHHHHHHHHHHHHHH--SHHHHHHHHHHHS---HHHH---SSHHHHHHHHHHHHHHTT-HHHHHHHHHHH-TT-HHHHH---

Sequence (265 aa):
MTRQEIDYTRLDKLLAAGKWKDADQETIKVMLKAVDIQNLLSSADLLQLSCEDLHTIDELWRNYSYGRFGFSTQARLFQEERKVYYNFCERVGWRVNGEWIGYNQLNWTLNAPVGHLPHMQGRYLFPAEGIMTSLRLNSFVLNLGDVAFGNAVINDPTLISVLSQKLADCHSSTGENSQSVKLVGSQRKQFCEALMDAFRSEKALEIMISYELDWKLNQISGGDNYEEVVFSLIDYAEAQGQLIELLEAAKRANPGNPKLRNFYF

Nearest PDB structures (foldseek):
  1z3x-assembly1_A  TM=9.107E-01  e=1.620E-06  Thermosynechococcus vestitus
  1z3y-assembly1_A  TM=9.124E-01  e=1.950E-06  Thermosynechococcus vestitus
  4xkc-assembly1_A  TM=9.205E-01  e=4.701E-06  Synechocystis sp. PCC 6803 substr. Kazusa
  7e2r-assembly1_A  TM=8.999E-01  e=5.158E-06  Arabidopsis thaliana
  7e2r-assembly1_B  TM=8.491E-01  e=4.701E-06  Arabidopsis thaliana

pLDDT: mean 78.75, std 19.9, range [28.16, 97.31]

Radius of gyration: 21.46 Å; Cα contacts (8 Å, |Δi|>4): 303; chains: 1; bounding box: 36×62×56 Å

Organism: NCBI:txid128403

InterPro domains:
  IPR008629 GUN4-like [PF05419] (3-120)
  IPR008629 GUN4-like [PTHR34800] (2-120)
  IPR008629 GUN4-like [cd16383] (6-118)
  IPR037215 GUN4-like superfamily [SSF140869] (3-123)
  IPR045430 Effector-associated domain 1 [PF19955] (182-263)

Mean predicted aligned error: 15.37 Å

Foldseek 3Di:
DDQDDQDCVVLLVCLQVLVQLVNLLVLVVSLCSQLVHDWWDFLVSLLSRDLVSQVVSQCSQCVSLVNQEGLQQLLVLCVVVVVPVQVSCVQQVCDDPNDGDDPVRQDSGSPGGRHVPPDDDDRTDGSDDDDDCFDDDDPDTDRVVVVRPPPDDPPGDRSSRSSSVNNVVSVVVPPDDLPLPDDDPVLLVLQLVLLCQLQVDPVSLQVLCCVQPVDHLVVQADDPDPSRSSSSNCVSCSVVSNNVSSLVSSCVSRVPRPSSVPHDD